Protein AF-A0A1V4QUV8-F1 (afdb_monomer)

Foldseek 3Di:
DDDDDDDDDDDDDDDDDDDDDDDDDDDDDDDDDDDDDDDDDDDDDDDDDDDDDDDDDDDDPPPPPPPDPPPPPDDVPCLVVDPVSVLCCLQPVNVVLCLPQFADPPQFQGALDADPVSHRDDPLKAALLSLLVLLQSLLVNCVSPVDCSSLVNNVRSLVLCLPQQFDPPQTAGARIGHNNRHRDGQKDFPVSRVSSLPSLVSNCVRPVPVSSVVNNVRSVVCQCVLFADPVPGDGQGIAGSVSDRDGRPDDD

Radius of gyration: 29.41 Å; Cα contacts (8 Å, |Δi|>4): 290; chains: 1; bounding box: 80×68×85 Å

Sequence (252 aa):
MESDGLVIGVFNPKSEIRNPKFERGGAEMKIRTGCLRKISSAGLGFLLLLSGGILWSSGLVFSAQKRDPVKAKTEEGMEFMDGTFWRDQVLDDLMPYWFEHVRDEDHGAFYTNLSREWKPMPPWDKIPAMISRQVFSFSAAYLLSGKDKYLEVAREGADYLLEHAWDEEYGGWFNSLTQTGAPKCTSKSVELQLYTNVGLALYYFTTGDERVRSRIEESVRIRRTAAHDDQFGGYYQGWQPAIRIFYDGRRT

pLDDT: mean 73.81, std 29.52, range [25.5, 98.88]

Nearest PDB structures (foldseek):
  5zig-assembly3_C  TM=9.281E-01  e=2.903E-11  Spirochaeta thermophila DSM 6192
  3wkh-assembly1_A  TM=9.104E-01  e=4.844E-11  Rhodothermus marinus
  3vw5-assembly3_C  TM=9.122E-01  e=2.990E-10  Ruminococcus albus
  5zhb-assembly1_A  TM=8.993E-01  e=5.438E-09  Caldibacillus thermoamylovorans
  5x32-assembly1_A  TM=7.649E-01  e=3.457E-07  Marinomonas mediterranea MMB-1

Secondary structure (DSSP, 8-state):
-----------------PPPP------------------------------------------------------TT-GGGSHHHHHHIIIIIIHHHHHHHSB-TTTSSB-S-B-TTS-B-S---B-HHHHHHHHHHHHHHHHHH--HHHHHHHHHHHHHIIIIIB-TTT-SB-SEE-TTS-EEE--EEHHHHHHHHHHHHHHHHHH--HHHHHHHHHHHHHHHHHSB-TTTSSB-SEE-TTS-EEE-----

Structure (mmCIF, N/CA/C/O backbone):
data_AF-A0A1V4QUV8-F1
#
_entry.id   AF-A0A1V4QUV8-F1
#
loop_
_atom_site.group_PDB
_atom_site.id
_atom_site.type_symbol
_atom_site.label_atom_id
_atom_site.label_alt_id
_atom_site.label_comp_id
_atom_site.label_asym_id
_atom_site.label_entity_id
_atom_site.label_seq_id
_atom_site.pdbx_PDB_ins_code
_atom_site.Cartn_x
_atom_site.Cartn_y
_atom_site.Cartn_z
_atom_site.occupancy
_atom_site.B_iso_or_equiv
_atom_site.auth_seq_id
_atom_site.auth_comp_id
_atom_site.auth_asym_id
_atom_site.auth_atom_id
_atom_site.pdbx_PDB_model_num
ATOM 1 N N . MET A 1 1 ? 20.301 -53.636 20.705 1.00 40.56 1 MET A N 1
ATOM 2 C CA . MET A 1 1 ? 20.204 -52.193 20.419 1.00 40.56 1 MET A CA 1
ATOM 3 C C . MET A 1 1 ? 19.166 -52.049 19.329 1.00 40.56 1 MET A C 1
ATOM 5 O O . MET A 1 1 ? 19.492 -52.189 18.160 1.00 40.56 1 MET A O 1
ATOM 9 N N . GLU A 1 2 ? 17.908 -51.926 19.741 1.00 32.00 2 GLU A N 1
ATOM 10 C CA . GLU A 1 2 ? 16.814 -51.506 18.868 1.00 32.00 2 GLU A CA 1
ATOM 11 C C . GLU A 1 2 ? 16.924 -49.995 18.655 1.00 32.00 2 GLU A C 1
ATOM 13 O O . GLU A 1 2 ? 17.187 -49.247 19.598 1.00 32.00 2 GLU A O 1
ATOM 18 N N . SER A 1 3 ? 16.735 -49.559 17.416 1.00 34.56 3 SER A N 1
ATOM 19 C CA . SER A 1 3 ? 16.406 -48.177 17.090 1.00 34.56 3 SER A CA 1
ATOM 20 C C . SER A 1 3 ? 15.285 -48.210 16.060 1.00 34.56 3 SER A C 1
ATOM 22 O O . SER A 1 3 ? 15.522 -48.455 14.875 1.00 34.56 3 SER A O 1
ATOM 24 N N . ASP A 1 4 ? 14.069 -48.009 16.554 1.00 32.47 4 ASP A N 1
ATOM 25 C CA . ASP A 1 4 ? 12.845 -47.875 15.778 1.00 32.47 4 ASP A CA 1
ATOM 26 C C . ASP A 1 4 ? 12.871 -46.574 14.965 1.00 32.47 4 ASP A C 1
ATOM 28 O O . ASP A 1 4 ? 12.861 -45.470 15.511 1.00 32.47 4 ASP A O 1
ATOM 32 N N . GLY A 1 5 ? 12.903 -46.707 13.639 1.00 31.45 5 GLY A N 1
ATOM 33 C CA . GLY A 1 5 ? 12.685 -45.615 12.694 1.00 31.45 5 GLY A CA 1
ATOM 34 C C . GLY A 1 5 ? 11.255 -45.657 12.162 1.00 31.45 5 GLY A C 1
ATOM 35 O O . GLY A 1 5 ? 10.929 -46.482 11.311 1.00 31.45 5 GLY A O 1
ATOM 36 N N . LEU A 1 6 ? 10.403 -44.762 12.660 1.00 26.31 6 LEU A N 1
ATOM 37 C CA . LEU A 1 6 ? 9.033 -44.553 12.195 1.00 26.31 6 LEU A CA 1
ATOM 38 C C . LEU A 1 6 ? 9.030 -43.914 10.793 1.00 26.31 6 LEU A C 1
ATOM 40 O O . LEU A 1 6 ? 9.470 -42.780 10.613 1.00 26.31 6 LEU A O 1
ATOM 44 N N . VAL A 1 7 ? 8.492 -44.634 9.807 1.00 31.53 7 VAL A N 1
ATOM 45 C CA . VAL A 1 7 ? 8.184 -44.132 8.460 1.00 31.53 7 VAL A CA 1
ATOM 46 C C . VAL A 1 7 ? 6.791 -43.500 8.487 1.00 31.53 7 VAL A C 1
ATOM 48 O O . VAL A 1 7 ? 5.812 -44.192 8.754 1.00 31.53 7 VAL A O 1
ATOM 51 N N . ILE A 1 8 ? 6.679 -42.204 8.179 1.00 30.55 8 ILE A N 1
ATOM 52 C CA . ILE A 1 8 ? 5.386 -41.539 7.952 1.00 30.55 8 ILE A CA 1
ATOM 53 C C . ILE A 1 8 ? 5.298 -41.145 6.476 1.00 30.55 8 ILE A C 1
ATOM 55 O O . ILE A 1 8 ? 6.101 -40.363 5.972 1.00 30.55 8 ILE A O 1
ATOM 59 N N . GLY A 1 9 ? 4.331 -41.752 5.785 1.00 27.53 9 GLY A N 1
ATOM 60 C CA . GLY A 1 9 ? 4.071 -41.587 4.360 1.00 27.53 9 GLY A CA 1
ATOM 61 C C . GLY A 1 9 ? 3.399 -40.261 3.997 1.00 27.53 9 GLY A C 1
ATOM 62 O O . GLY A 1 9 ? 2.611 -39.694 4.750 1.00 27.53 9 GLY A O 1
ATOM 63 N N . VAL A 1 10 ? 3.723 -39.803 2.790 1.00 25.50 10 VAL A N 1
ATOM 64 C CA . VAL A 1 10 ? 3.191 -38.621 2.106 1.00 25.50 10 VAL A CA 1
ATOM 65 C C . VAL A 1 10 ? 1.732 -38.856 1.703 1.00 25.50 10 VAL A C 1
ATOM 67 O O . VAL A 1 10 ? 1.439 -39.823 1.003 1.00 25.50 10 VAL A O 1
ATOM 70 N N . PHE A 1 11 ? 0.826 -37.949 2.081 1.00 25.61 11 PHE A N 1
ATOM 71 C CA . PHE A 1 11 ? -0.553 -37.935 1.586 1.00 25.61 11 PHE A CA 1
ATOM 72 C C . PHE A 1 11 ? -0.738 -36.794 0.577 1.00 25.61 11 PHE A C 1
ATOM 74 O O . PHE A 1 11 ? -0.578 -35.621 0.909 1.00 25.61 11 PHE A O 1
ATOM 81 N N . ASN A 1 12 ? -1.064 -37.153 -0.665 1.00 29.92 12 ASN A N 1
ATOM 82 C CA . ASN A 1 12 ? -1.366 -36.250 -1.775 1.00 29.92 12 ASN A CA 1
ATOM 83 C C . ASN A 1 12 ? -2.799 -36.523 -2.252 1.00 29.92 12 ASN A C 1
ATOM 85 O O . ASN A 1 12 ? -3.026 -37.586 -2.833 1.00 29.92 12 ASN A O 1
ATOM 89 N N . PRO A 1 13 ? -3.757 -35.598 -2.070 1.00 30.89 13 PRO A N 1
ATOM 90 C CA . PRO A 1 13 ? -5.059 -35.716 -2.696 1.00 30.89 13 PRO A CA 1
ATOM 91 C C . PRO A 1 13 ? -5.199 -34.704 -3.843 1.00 30.89 13 PRO A C 1
ATOM 93 O O . PRO A 1 13 ? -5.699 -33.595 -3.670 1.00 30.89 13 PRO A O 1
ATOM 96 N N . LYS A 1 14 ? -4.810 -35.119 -5.054 1.00 31.19 14 LYS A N 1
ATOM 97 C CA . LYS A 1 14 ? -5.518 -34.708 -6.274 1.00 31.19 14 LYS A CA 1
ATOM 98 C C . LYS A 1 14 ? -6.576 -35.766 -6.575 1.00 31.19 14 LYS A C 1
ATOM 100 O O . LYS A 1 14 ? -6.230 -36.835 -7.063 1.00 31.19 14 LYS A O 1
ATOM 105 N N . SER A 1 15 ? -7.846 -35.446 -6.353 1.00 31.33 15 SER A N 1
ATOM 106 C CA . SER A 1 15 ? -8.953 -36.061 -7.092 1.00 31.33 15 SER A CA 1
ATOM 107 C C . SER A 1 15 ? -10.209 -35.192 -7.004 1.00 31.33 15 SER A C 1
ATOM 109 O O . SER A 1 15 ? -10.809 -35.058 -5.944 1.00 31.33 15 SER A O 1
ATOM 111 N N . GLU A 1 16 ? -10.538 -34.598 -8.150 1.00 30.69 16 GLU A N 1
ATOM 112 C CA . GLU A 1 16 ? -11.883 -34.379 -8.698 1.00 30.69 16 GLU A CA 1
ATOM 113 C C . GLU A 1 16 ? -13.013 -33.919 -7.760 1.00 30.69 16 GLU A C 1
ATOM 115 O O . GLU A 1 16 ? -13.671 -34.718 -7.101 1.00 30.69 16 GLU A O 1
ATOM 120 N N . ILE A 1 17 ? -13.379 -32.637 -7.871 1.00 32.56 17 ILE A N 1
ATOM 121 C CA . ILE A 1 17 ? -14.764 -32.197 -7.667 1.00 32.56 17 ILE A CA 1
ATOM 122 C C . ILE A 1 17 ? -15.199 -31.426 -8.918 1.00 32.56 17 ILE A C 1
ATOM 124 O O . ILE A 1 17 ? -14.625 -30.401 -9.279 1.00 32.56 17 ILE A O 1
ATOM 128 N N . ARG A 1 18 ? -16.203 -31.977 -9.608 1.00 27.83 18 ARG A N 1
ATOM 129 C CA . ARG A 1 18 ? -16.917 -31.365 -10.736 1.00 27.83 18 ARG A CA 1
ATOM 130 C C . ARG A 1 18 ? -17.643 -30.095 -10.276 1.00 27.83 18 ARG A C 1
ATOM 132 O O . ARG A 1 18 ? -18.401 -30.147 -9.313 1.00 27.83 18 ARG A O 1
ATOM 139 N N . ASN A 1 19 ? -17.484 -28.999 -11.017 1.00 26.59 19 ASN A N 1
ATOM 140 C CA . ASN A 1 19 ? -18.268 -27.770 -10.849 1.00 26.59 19 ASN A CA 1
ATOM 141 C C . ASN A 1 19 ? -19.754 -27.995 -11.192 1.00 26.59 19 ASN A C 1
ATOM 143 O O . ASN A 1 19 ? -20.048 -28.392 -12.325 1.00 26.59 19 ASN A O 1
ATOM 147 N N . PRO A 1 20 ? -20.707 -27.655 -10.306 1.00 30.14 20 PRO A N 1
ATOM 148 C CA . PRO A 1 20 ? -22.069 -27.352 -10.713 1.00 30.14 20 PRO A CA 1
ATOM 149 C C . PRO A 1 20 ? -22.166 -25.893 -11.189 1.00 30.14 20 PRO A C 1
ATOM 151 O O . PRO A 1 20 ? -21.620 -24.976 -10.577 1.00 30.14 20 PRO A O 1
ATOM 154 N N . LYS A 1 21 ? -22.875 -25.692 -12.303 1.00 27.95 21 LYS A N 1
ATOM 155 C CA . LYS A 1 21 ? -23.240 -24.385 -12.867 1.00 27.95 21 LYS A CA 1
ATOM 156 C C . LYS A 1 21 ? -24.066 -23.572 -11.861 1.00 27.95 21 LYS A C 1
ATOM 158 O O . LYS A 1 21 ? -25.002 -24.107 -11.275 1.00 27.95 21 LYS A O 1
ATOM 163 N N . PHE A 1 22 ? -23.756 -22.284 -11.719 1.00 27.56 22 PHE A N 1
ATOM 164 C CA . PHE A 1 22 ? -24.541 -21.333 -10.929 1.00 27.56 22 PHE A CA 1
ATOM 165 C C . PHE A 1 22 ? -25.485 -20.550 -11.856 1.00 27.56 22 PHE A C 1
ATOM 167 O O . PHE A 1 22 ? -25.028 -19.785 -12.707 1.00 27.56 22 PHE A O 1
ATOM 174 N N . GLU A 1 23 ? -26.795 -20.741 -11.696 1.00 26.78 23 GLU A N 1
ATOM 175 C CA . GLU A 1 23 ? -27.832 -19.857 -12.241 1.00 26.78 23 GLU A CA 1
ATOM 176 C C . GLU A 1 23 ? -28.335 -18.903 -11.145 1.00 26.78 23 GLU A C 1
ATOM 178 O O . GLU A 1 23 ? -28.378 -19.245 -9.964 1.00 26.78 23 GLU A O 1
ATOM 183 N N . ARG A 1 24 ? -28.677 -17.672 -11.546 1.00 31.72 24 ARG A N 1
ATOM 184 C CA . ARG A 1 24 ? -29.162 -16.586 -10.681 1.00 31.72 24 ARG A CA 1
ATOM 185 C C . ARG A 1 24 ? -30.615 -16.817 -10.251 1.00 31.72 24 ARG A C 1
ATOM 187 O O . ARG A 1 24 ? -31.469 -17.036 -11.101 1.00 31.72 24 ARG A O 1
ATOM 194 N N . GLY A 1 25 ? -30.913 -16.610 -8.968 1.00 26.12 25 GLY A N 1
ATOM 195 C CA . GLY A 1 25 ? -32.280 -16.449 -8.460 1.00 26.12 25 GLY A CA 1
ATOM 196 C C . GLY A 1 25 ? -32.303 -16.295 -6.940 1.00 26.12 25 GLY A C 1
ATOM 197 O O . GLY A 1 25 ?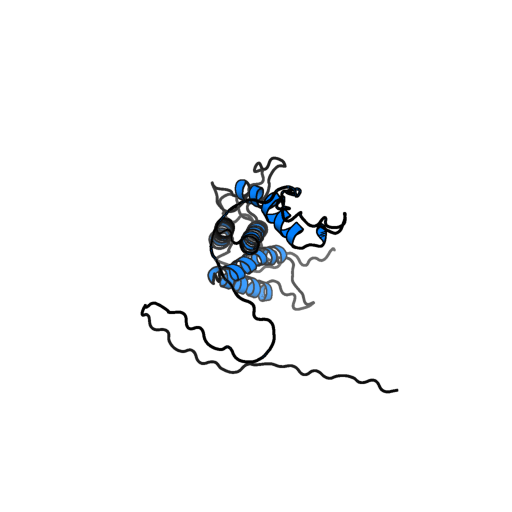 -31.767 -17.141 -6.234 1.00 26.12 25 GLY A O 1
ATOM 198 N N . GLY A 1 26 ? -32.862 -15.192 -6.438 1.00 25.86 26 GLY A N 1
ATOM 199 C CA . GLY A 1 26 ? -32.928 -14.895 -5.006 1.00 25.86 26 GLY A CA 1
ATOM 200 C C . GLY A 1 26 ? -33.990 -15.701 -4.254 1.00 25.86 26 GLY A C 1
ATOM 201 O O . GLY A 1 26 ? -35.005 -16.065 -4.835 1.00 25.86 26 GLY A O 1
ATOM 202 N N . ALA A 1 27 ? -33.751 -15.936 -2.961 1.00 28.14 27 ALA A N 1
ATOM 203 C CA . ALA A 1 27 ? -34.736 -15.965 -1.872 1.00 28.14 27 ALA A CA 1
ATOM 204 C C . ALA A 1 27 ? -34.047 -16.351 -0.547 1.00 28.14 27 ALA A C 1
ATOM 206 O O . ALA A 1 27 ? -33.058 -17.079 -0.526 1.00 28.14 27 ALA A O 1
ATOM 207 N N . GLU A 1 28 ? -34.600 -15.823 0.541 1.00 26.45 28 GLU A N 1
ATOM 208 C CA . GLU A 1 28 ? -34.248 -15.973 1.957 1.00 26.45 28 GLU A CA 1
ATOM 209 C C . GLU A 1 28 ? -33.823 -17.386 2.403 1.00 26.45 28 GLU A C 1
ATOM 211 O O . GLU A 1 28 ? -34.456 -18.384 2.054 1.00 26.45 28 GLU A O 1
ATOM 216 N N . MET A 1 29 ? -32.825 -17.471 3.295 1.00 26.08 29 MET A N 1
ATOM 217 C CA . MET A 1 29 ? -32.423 -18.732 3.926 1.00 26.08 29 MET A CA 1
ATOM 218 C C . MET A 1 29 ? -32.678 -18.724 5.439 1.00 26.08 29 MET A C 1
ATOM 220 O O . MET A 1 29 ? -31.975 -18.092 6.225 1.00 26.08 29 MET A O 1
ATOM 224 N N . LYS A 1 30 ? -33.715 -19.480 5.819 1.00 27.72 30 LYS A N 1
ATOM 225 C CA . LYS A 1 30 ? -34.077 -19.897 7.180 1.00 27.72 30 LYS A CA 1
ATOM 226 C C . LYS A 1 30 ? -32.994 -20.781 7.807 1.00 27.72 30 LYS A C 1
ATOM 228 O O . LYS A 1 30 ? -32.520 -21.734 7.194 1.00 27.72 30 LYS A O 1
ATOM 233 N N . ILE A 1 31 ? -32.715 -20.524 9.083 1.00 29.39 31 ILE A N 1
ATOM 234 C CA . ILE A 1 31 ? -31.884 -21.350 9.968 1.00 29.39 31 ILE A CA 1
ATOM 235 C C . ILE A 1 31 ? -32.553 -22.717 10.193 1.00 29.39 31 ILE A C 1
ATOM 237 O O . ILE A 1 31 ? -33.738 -22.787 10.527 1.00 29.39 31 ILE A O 1
ATOM 241 N N . ARG A 1 32 ? -31.782 -23.807 10.085 1.00 26.94 32 ARG A N 1
ATOM 242 C CA . ARG A 1 32 ? -32.145 -25.129 10.620 1.00 26.94 32 ARG A CA 1
ATOM 243 C C . ARG A 1 32 ? -31.078 -25.616 11.595 1.00 26.94 32 ARG A C 1
ATOM 245 O O . ARG A 1 32 ? -29.983 -26.005 11.210 1.00 26.94 32 ARG A O 1
ATOM 252 N N . THR A 1 33 ? -31.447 -25.602 12.868 1.00 31.59 33 THR A N 1
ATOM 253 C CA . THR A 1 33 ? -30.806 -26.318 13.967 1.00 31.59 33 THR A CA 1
ATOM 254 C C . THR A 1 33 ? -31.166 -27.802 13.902 1.00 31.59 33 THR A C 1
ATOM 256 O O . THR A 1 33 ? -32.325 -28.162 13.696 1.00 31.59 33 THR A O 1
ATOM 259 N N . GLY A 1 34 ? -30.185 -28.678 14.124 1.00 26.62 34 GLY A N 1
ATOM 260 C CA . GLY A 1 34 ? -30.454 -30.094 14.356 1.00 26.62 34 GLY A CA 1
ATOM 261 C C . GLY A 1 34 ? -29.229 -30.986 14.222 1.00 26.62 34 GLY A C 1
ATOM 262 O O . GLY A 1 34 ? -28.964 -31.471 13.133 1.00 26.62 34 GLY A O 1
ATOM 263 N N . CYS A 1 35 ? -28.531 -31.243 15.332 1.00 26.41 35 CYS A N 1
ATOM 264 C CA . CYS A 1 35 ? -28.287 -32.608 15.815 1.00 26.41 35 CYS A CA 1
ATOM 265 C C . CYS A 1 35 ? -27.631 -32.556 17.207 1.00 26.41 35 CYS A C 1
ATOM 267 O O . CYS A 1 35 ? -26.455 -32.237 17.347 1.00 26.41 35 CYS A O 1
ATOM 269 N N . LEU A 1 36 ? -28.411 -32.861 18.245 1.00 30.45 36 LEU A N 1
ATOM 270 C CA . LEU A 1 36 ? -27.964 -33.092 19.621 1.00 30.45 36 LEU A CA 1
ATOM 271 C C . LEU A 1 36 ? -28.469 -34.475 20.036 1.00 30.45 36 LEU A C 1
ATOM 273 O O . LEU A 1 36 ? -29.673 -34.718 19.935 1.00 30.45 36 LEU A O 1
ATOM 277 N N . ARG A 1 37 ? -27.561 -35.344 20.506 1.00 31.39 37 ARG A N 1
ATOM 278 C CA . ARG A 1 37 ? -27.755 -36.508 21.414 1.00 31.39 37 ARG A CA 1
ATOM 279 C C . ARG A 1 37 ? -26.425 -37.281 21.447 1.00 31.39 37 ARG A C 1
ATOM 281 O O . ARG A 1 37 ? -25.975 -37.704 20.393 1.00 31.39 37 ARG A O 1
ATOM 288 N N . LYS A 1 38 ? -25.696 -37.436 22.560 1.00 29.72 38 LYS A N 1
ATOM 289 C CA . LYS A 1 38 ? -25.943 -38.101 23.872 1.00 29.72 38 LYS A CA 1
ATOM 290 C C . LYS A 1 38 ? -24.690 -37.800 24.764 1.00 29.72 38 LYS A C 1
ATOM 292 O O . LYS A 1 38 ? -23.651 -37.562 24.170 1.00 29.72 38 LYS A O 1
ATOM 297 N N . ILE A 1 39 ? -24.607 -37.825 26.107 1.00 29.33 39 ILE A N 1
ATOM 298 C CA . ILE A 1 39 ? -25.428 -38.307 27.242 1.00 29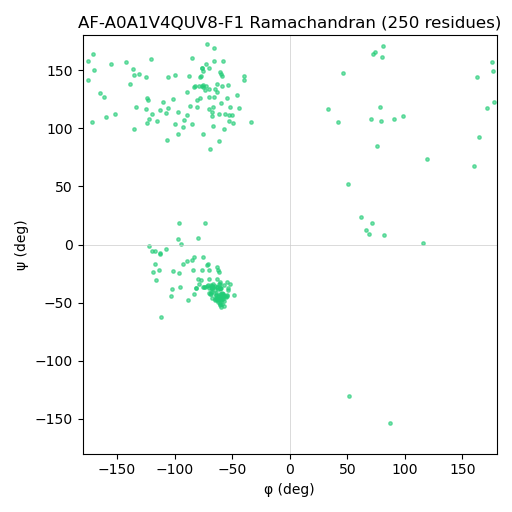.33 39 ILE A CA 1
ATOM 299 C C . ILE A 1 39 ? -24.832 -37.787 28.588 1.00 29.33 39 ILE A C 1
ATOM 301 O O . ILE A 1 39 ? -23.618 -37.650 28.668 1.00 29.33 39 ILE A O 1
ATOM 305 N N . SER A 1 40 ? -25.724 -37.595 29.588 1.00 29.62 40 SER A N 1
ATOM 306 C CA . SER A 1 40 ? -25.637 -37.611 31.087 1.00 29.62 40 SER A CA 1
ATOM 307 C C . SER A 1 40 ? -24.506 -36.879 31.826 1.00 29.62 40 SER A C 1
ATOM 309 O O . SER A 1 40 ? -23.370 -36.908 31.393 1.00 29.62 40 SER A O 1
ATOM 311 N N . SER A 1 41 ? -24.642 -36.309 33.025 1.00 27.55 41 SER A N 1
ATOM 312 C CA . SER A 1 41 ? -25.617 -36.212 34.142 1.00 27.55 41 SER A CA 1
ATOM 313 C C . SER A 1 41 ? -24.939 -35.194 35.090 1.00 27.55 41 SER A C 1
ATOM 315 O O . SER A 1 41 ? -23.718 -35.214 35.172 1.00 27.55 41 SER A O 1
ATOM 317 N N . ALA A 1 42 ? -25.546 -34.242 35.790 1.00 29.47 42 ALA A N 1
ATOM 318 C CA . ALA A 1 42 ? -26.551 -34.326 36.842 1.00 29.47 42 ALA A CA 1
ATOM 319 C C . ALA A 1 42 ? -26.795 -32.883 37.352 1.00 29.47 42 ALA A C 1
ATOM 321 O O . ALA A 1 42 ? -25.898 -32.048 37.249 1.00 29.47 42 ALA A O 1
ATOM 322 N N . GLY A 1 43 ? -27.962 -32.615 37.952 1.00 28.03 43 GLY A N 1
ATOM 323 C CA . GLY A 1 43 ? -28.196 -31.413 38.771 1.00 28.03 43 GLY A CA 1
ATOM 324 C C . GLY A 1 43 ? -29.298 -30.467 38.282 1.00 28.03 43 GLY A C 1
ATOM 325 O O . GLY A 1 43 ? -29.013 -29.384 37.788 1.00 28.03 43 GLY A O 1
ATOM 326 N N . LEU A 1 44 ? -30.559 -30.878 38.444 1.00 30.64 44 LEU A N 1
ATOM 327 C CA . LEU A 1 44 ? -31.755 -30.024 38.375 1.00 30.64 44 LEU A CA 1
ATOM 328 C C . LEU A 1 44 ? -31.910 -29.179 39.658 1.00 30.64 44 LEU A C 1
ATOM 330 O O . LEU A 1 44 ? -31.593 -29.664 40.740 1.00 30.64 44 LEU A O 1
ATOM 334 N N . GLY A 1 45 ? -32.542 -28.002 39.547 1.00 25.67 45 GLY A N 1
ATOM 335 C CA . GLY A 1 45 ? -33.126 -27.263 40.682 1.00 25.67 45 GLY A CA 1
ATOM 336 C C . GLY A 1 45 ? -33.342 -25.769 40.386 1.00 25.67 45 GLY A C 1
ATOM 337 O O . GLY A 1 45 ? -32.502 -24.961 40.743 1.00 25.67 45 GLY A O 1
ATOM 338 N N . PHE A 1 46 ? -34.252 -25.398 39.481 1.00 29.75 46 PHE A N 1
ATOM 339 C CA . PHE A 1 46 ? -35.647 -24.967 39.721 1.00 29.75 46 PHE A CA 1
ATOM 340 C C . PHE A 1 46 ? -35.820 -23.512 40.219 1.00 29.75 46 PHE A C 1
ATOM 342 O O . PHE A 1 46 ? -35.360 -23.120 41.285 1.00 29.75 46 PHE A O 1
ATOM 349 N N . LEU A 1 47 ? -36.530 -22.741 39.389 1.00 28.02 47 LEU A N 1
ATOM 350 C CA . LEU A 1 47 ? -37.052 -21.384 39.572 1.00 28.02 47 LEU A CA 1
ATOM 351 C C . LEU A 1 47 ? -38.304 -21.416 40.470 1.00 28.02 47 LEU A C 1
ATOM 353 O O . LEU A 1 47 ? -39.120 -22.308 40.268 1.00 28.02 47 LEU A O 1
ATOM 357 N N . LEU A 1 48 ? -38.540 -20.414 41.328 1.00 26.83 48 LEU A N 1
ATOM 358 C CA . LEU A 1 48 ? -39.896 -19.923 41.650 1.00 26.83 48 LEU A CA 1
ATOM 359 C C . LEU A 1 48 ? -39.854 -18.551 42.356 1.00 26.83 48 LEU A C 1
ATOM 361 O O . LEU A 1 48 ? -39.130 -18.344 43.325 1.00 26.83 48 LEU A O 1
ATOM 365 N N . LEU A 1 49 ? -40.664 -17.628 41.833 1.00 30.55 49 LEU A N 1
ATOM 366 C CA . LEU A 1 49 ? -41.063 -16.340 42.409 1.00 30.55 49 LEU A CA 1
ATOM 367 C C . LEU A 1 49 ? -42.301 -16.538 43.307 1.00 30.55 49 LEU A C 1
ATOM 369 O O . LEU A 1 49 ? -43.175 -17.306 42.912 1.00 30.55 49 LEU A O 1
ATOM 373 N N . LEU A 1 50 ? -42.419 -15.791 44.420 1.00 27.70 50 LEU A N 1
ATOM 374 C CA . LEU A 1 50 ? -43.538 -14.871 44.753 1.00 27.70 50 LEU A CA 1
ATOM 375 C C . LEU A 1 50 ? -43.622 -14.483 46.257 1.00 27.70 50 LEU A C 1
ATOM 377 O O . LEU A 1 50 ? -43.418 -15.302 47.145 1.00 27.70 50 LEU A O 1
ATOM 381 N N . SER A 1 51 ? -44.030 -13.218 46.465 1.00 31.83 51 SER A N 1
ATOM 382 C CA . SER A 1 51 ? -44.756 -12.592 47.600 1.00 31.83 51 SER A CA 1
ATOM 383 C C . SER A 1 51 ? -44.107 -12.375 48.988 1.00 31.83 51 SER A C 1
ATOM 385 O O . SER A 1 51 ? -44.030 -13.283 49.800 1.00 31.83 51 SER A O 1
ATOM 387 N N . GLY A 1 52 ? -43.818 -11.097 49.297 1.00 28.08 52 GLY A N 1
ATOM 388 C CA . GLY A 1 52 ? -44.541 -10.301 50.314 1.00 28.08 52 GLY A CA 1
ATOM 389 C C . GLY A 1 52 ? -44.255 -10.463 51.823 1.00 28.08 52 GLY A C 1
ATOM 390 O O . GLY A 1 52 ? -44.836 -11.327 52.458 1.00 28.08 52 GLY A O 1
ATOM 391 N N . GLY A 1 53 ? -43.560 -9.474 52.417 1.00 27.98 53 GLY A N 1
ATOM 392 C CA . GLY A 1 53 ? -44.049 -8.739 53.606 1.00 27.98 53 GLY A CA 1
ATOM 393 C C . GLY A 1 53 ? -43.583 -9.088 55.042 1.00 27.98 53 GLY A C 1
ATOM 394 O O . GLY A 1 53 ? -44.098 -10.010 55.653 1.00 27.98 53 GLY A O 1
ATOM 395 N N . ILE A 1 54 ? -42.803 -8.151 55.617 1.00 32.06 54 ILE A N 1
ATOM 396 C CA . ILE A 1 54 ? -42.790 -7.641 57.020 1.00 32.06 54 ILE A CA 1
ATOM 397 C C . ILE A 1 54 ? -41.888 -8.313 58.096 1.00 32.06 54 ILE A C 1
ATOM 399 O O . ILE A 1 54 ? -42.182 -9.363 58.648 1.00 32.06 54 ILE A O 1
ATOM 403 N N . LEU A 1 55 ? -40.834 -7.543 58.429 1.00 26.47 55 LEU A N 1
ATOM 404 C CA . LEU A 1 55 ? -40.079 -7.318 59.682 1.00 26.47 55 LEU A CA 1
ATOM 405 C C . LEU A 1 55 ? -39.871 -8.445 60.718 1.00 26.47 55 LEU A C 1
ATOM 407 O O . LEU A 1 55 ? -40.758 -8.746 61.510 1.00 26.47 55 LEU A O 1
ATOM 411 N N . TRP A 1 56 ? -38.594 -8.805 60.907 1.00 26.80 56 TRP A N 1
ATOM 412 C CA . TRP A 1 56 ? -37.967 -8.892 62.234 1.00 26.80 56 TRP A CA 1
ATOM 413 C C . TRP A 1 56 ? -36.580 -8.231 62.202 1.00 26.80 56 TRP A C 1
ATOM 415 O O . TRP A 1 56 ? -35.897 -8.196 61.181 1.00 26.80 56 TRP A O 1
ATOM 425 N N . SER A 1 57 ? -36.238 -7.621 63.326 1.00 32.78 57 SER A N 1
ATOM 426 C CA . SER A 1 57 ? -35.125 -6.713 63.583 1.00 32.78 57 SER A CA 1
ATOM 427 C C . SER A 1 57 ? -33.742 -7.374 63.635 1.00 32.78 57 SER A C 1
ATOM 429 O O . SER A 1 57 ? -33.608 -8.514 64.069 1.00 32.78 57 SER A O 1
ATOM 431 N N . SER A 1 58 ? -32.726 -6.553 63.344 1.00 38.09 58 SER A N 1
ATOM 432 C CA . SER A 1 58 ? -31.326 -6.682 63.790 1.00 38.09 58 SER A CA 1
ATOM 433 C C . SER A 1 58 ? -30.464 -7.737 63.089 1.00 38.09 58 SER A C 1
ATOM 435 O O . SER A 1 58 ? -30.206 -8.816 63.612 1.00 38.09 58 SER A O 1
ATOM 437 N N . GLY A 1 59 ? -29.895 -7.360 61.946 1.00 35.00 59 GLY A N 1
ATOM 438 C CA . GLY A 1 59 ? -28.744 -8.038 61.354 1.00 35.00 59 GLY A CA 1
ATOM 439 C C . GLY A 1 59 ? -28.082 -7.116 60.340 1.00 35.00 59 GLY A C 1
ATOM 440 O O . GLY A 1 59 ? -28.768 -6.559 59.489 1.00 35.00 59 GLY A O 1
ATOM 441 N N . LEU A 1 60 ? -26.775 -6.892 60.478 1.00 33.56 60 LEU A N 1
ATOM 442 C CA . LEU A 1 60 ? -25.973 -6.042 59.599 1.00 33.56 60 LEU A CA 1
ATOM 443 C C . LEU A 1 60 ? -26.295 -6.298 58.117 1.00 33.56 60 LEU A C 1
ATOM 445 O O . LEU A 1 60 ? -26.019 -7.376 57.591 1.00 33.56 60 LEU A O 1
ATOM 449 N N . VAL A 1 61 ? -26.805 -5.279 57.424 1.00 30.80 61 VAL A N 1
ATOM 450 C CA . VAL A 1 61 ? -26.798 -5.247 55.961 1.00 30.80 61 VAL A CA 1
ATOM 451 C C . VAL A 1 61 ? -25.368 -4.926 55.544 1.00 30.80 61 VAL A C 1
ATOM 453 O O . VAL A 1 61 ? -24.960 -3.766 55.500 1.00 30.80 61 VAL A O 1
ATOM 456 N N . PHE A 1 62 ? -24.584 -5.959 55.249 1.00 32.19 62 PHE A N 1
ATOM 457 C CA . PHE A 1 62 ? -23.430 -5.773 54.384 1.00 32.19 62 PHE A CA 1
ATOM 458 C C . PHE A 1 62 ? -23.968 -5.441 52.995 1.00 32.19 62 PHE A C 1
ATOM 460 O O . PHE A 1 62 ? -24.584 -6.275 52.333 1.00 32.19 62 PHE A O 1
ATOM 467 N N . SER A 1 63 ? -23.759 -4.196 52.570 1.00 31.77 63 SER A N 1
ATOM 468 C CA . SER A 1 63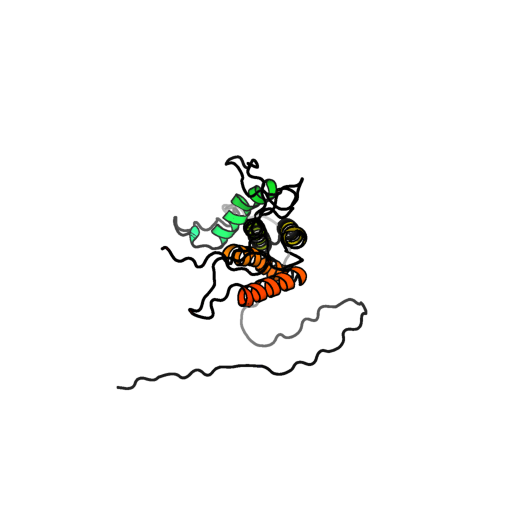 ? -23.861 -3.823 51.166 1.00 31.77 63 SER A CA 1
ATOM 469 C C . SER A 1 63 ? -22.969 -4.775 50.372 1.00 31.77 63 SER A C 1
ATOM 471 O O . SER A 1 63 ? -21.745 -4.754 50.515 1.00 31.77 63 SER A O 1
ATOM 473 N N . ALA A 1 64 ? -23.578 -5.643 49.564 1.00 37.03 64 ALA A N 1
ATOM 474 C CA . ALA A 1 64 ? -22.872 -6.357 48.517 1.00 37.03 64 ALA A CA 1
ATOM 475 C C . ALA A 1 64 ? -22.490 -5.320 47.458 1.00 37.03 64 ALA A C 1
ATOM 477 O O . ALA A 1 64 ? -23.186 -5.110 46.465 1.00 37.03 64 ALA A O 1
ATOM 478 N N . GLN A 1 65 ? -21.387 -4.622 47.714 1.00 35.94 65 GLN A N 1
ATOM 479 C CA . GLN A 1 65 ? -20.693 -3.846 46.710 1.00 35.94 65 GLN A CA 1
ATOM 480 C C . GLN A 1 65 ? -20.381 -4.833 45.586 1.00 35.94 65 GLN A C 1
ATOM 482 O O . GLN A 1 65 ? -19.635 -5.793 45.798 1.00 35.94 65 GLN A O 1
ATOM 487 N N . LYS A 1 66 ? -21.015 -4.651 44.418 1.00 40.03 66 LYS A N 1
ATOM 488 C CA . LYS A 1 66 ? -20.560 -5.286 43.182 1.00 40.03 66 LYS A CA 1
ATOM 489 C C . LYS A 1 66 ? -19.073 -4.980 43.111 1.00 40.03 66 LYS A C 1
ATOM 491 O O . LYS A 1 66 ? -18.693 -3.841 42.862 1.00 40.03 66 LYS A O 1
ATOM 496 N N . ARG A 1 67 ? -18.235 -5.972 43.411 1.00 36.62 67 ARG A N 1
ATOM 497 C CA . ARG A 1 67 ? -16.860 -5.923 42.955 1.00 36.62 67 ARG A CA 1
ATOM 498 C C . ARG A 1 67 ? -16.998 -5.904 41.447 1.00 36.62 67 ARG A C 1
ATOM 500 O O . ARG A 1 67 ? -17.482 -6.874 40.862 1.00 36.62 67 ARG A O 1
ATOM 507 N N . ASP A 1 68 ? -16.625 -4.776 40.858 1.00 39.12 68 ASP A N 1
ATOM 508 C CA . ASP A 1 68 ? -16.168 -4.737 39.479 1.00 39.12 68 ASP A CA 1
ATOM 509 C C . ASP A 1 68 ? -15.304 -5.982 39.243 1.00 39.12 68 ASP A C 1
ATOM 511 O O . ASP A 1 68 ? -14.628 -6.423 40.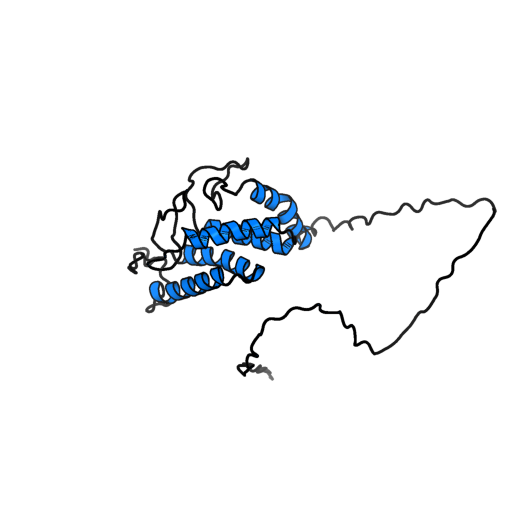185 1.00 39.12 68 ASP A O 1
ATOM 515 N N . PRO A 1 69 ? -15.317 -6.593 38.048 1.00 44.00 69 PRO A N 1
ATOM 516 C CA . PRO A 1 69 ? -14.299 -7.566 37.708 1.00 44.00 69 PRO A CA 1
ATOM 517 C C . PRO A 1 69 ? -12.972 -6.808 37.750 1.00 44.00 69 PRO A C 1
ATOM 519 O O . PRO A 1 69 ? -12.546 -6.184 36.783 1.00 44.00 69 PRO A O 1
ATOM 522 N N . VAL A 1 70 ? -12.376 -6.786 38.941 1.00 43.41 70 VAL A N 1
ATOM 523 C CA . VAL A 1 70 ? -11.034 -6.328 39.219 1.00 43.41 70 VAL A CA 1
ATOM 524 C C . VAL A 1 70 ? -10.215 -7.077 38.198 1.00 43.41 70 VAL A C 1
ATOM 526 O O . VAL A 1 70 ? -10.161 -8.307 38.263 1.00 43.41 70 VAL A O 1
ATOM 529 N N . LYS A 1 71 ? -9.664 -6.329 37.229 1.00 49.34 71 LYS A N 1
ATOM 530 C CA . LYS A 1 71 ? -8.511 -6.737 36.432 1.00 49.34 71 LYS A CA 1
ATOM 531 C C . LYS A 1 71 ? -7.656 -7.562 37.375 1.00 49.34 71 LYS A C 1
ATOM 533 O O . LYS A 1 71 ? -7.130 -7.008 38.345 1.00 49.34 71 LYS A O 1
ATOM 538 N N . ALA A 1 72 ? -7.659 -8.882 37.188 1.00 42.84 72 ALA A N 1
ATOM 539 C CA . ALA A 1 72 ? -6.814 -9.751 37.977 1.00 42.84 72 ALA A CA 1
ATOM 540 C C . ALA A 1 72 ? -5.429 -9.133 37.840 1.00 42.84 72 ALA A C 1
ATOM 542 O O . ALA A 1 72 ? -4.991 -8.910 36.714 1.00 42.84 72 ALA A O 1
ATOM 543 N N . LYS A 1 73 ? -4.840 -8.705 38.962 1.00 43.78 73 LYS A N 1
ATOM 544 C CA . LYS A 1 73 ? -3.498 -8.135 38.966 1.00 43.78 73 LYS A CA 1
ATOM 545 C C . LYS A 1 73 ? -2.605 -9.201 38.349 1.00 43.78 73 LYS A C 1
ATOM 547 O O . LYS A 1 73 ? -2.290 -10.186 39.010 1.00 43.78 73 LYS A O 1
ATOM 552 N N . THR A 1 74 ? -2.298 -9.041 37.069 1.00 51.97 74 THR A N 1
ATOM 553 C CA . THR A 1 74 ? -1.238 -9.764 36.393 1.00 51.97 74 THR A CA 1
ATOM 554 C C . THR A 1 74 ? 0.007 -9.505 37.221 1.00 51.97 74 THR A C 1
ATOM 556 O O . THR A 1 74 ? 0.280 -8.356 37.574 1.00 51.97 74 THR A O 1
ATOM 559 N N . GLU A 1 75 ? 0.687 -10.573 37.634 1.00 56.59 75 GLU A N 1
ATOM 560 C CA . GLU A 1 75 ? 1.971 -10.468 38.324 1.00 56.59 75 GLU A CA 1
ATOM 561 C C . GLU A 1 75 ? 2.840 -9.453 37.568 1.00 56.59 75 GLU A C 1
ATOM 563 O O . GLU A 1 75 ? 2.926 -9.518 36.336 1.00 56.59 75 GLU A O 1
ATOM 568 N N . GLU A 1 76 ? 3.390 -8.463 38.283 1.00 55.31 76 GLU A N 1
ATOM 569 C CA . GLU A 1 76 ? 4.208 -7.399 37.692 1.00 55.31 76 GLU A CA 1
ATOM 570 C C . GLU A 1 76 ? 5.323 -8.049 36.859 1.00 55.31 76 GLU A C 1
ATOM 572 O O . GLU A 1 76 ? 6.247 -8.652 37.401 1.00 55.31 76 GLU A O 1
ATOM 577 N N . GLY A 1 77 ? 5.188 -7.987 35.528 1.00 60.19 77 GLY A N 1
ATOM 578 C CA . GLY A 1 77 ? 6.103 -8.630 34.581 1.00 60.19 77 GLY A CA 1
ATOM 579 C C . GLY A 1 77 ? 5.529 -9.745 33.694 1.00 60.19 77 GLY A C 1
ATOM 580 O O . GLY A 1 77 ? 6.289 -10.280 32.899 1.00 60.19 77 GLY A O 1
ATOM 581 N N . MET A 1 78 ? 4.237 -10.098 33.760 1.00 63.06 78 MET A N 1
ATOM 582 C CA . MET A 1 78 ? 3.621 -11.060 32.812 1.00 63.06 78 MET A CA 1
ATOM 583 C C . MET A 1 78 ? 2.664 -10.438 31.785 1.00 63.06 78 MET A C 1
ATOM 585 O O . MET A 1 78 ? 2.190 -11.131 30.888 1.00 63.06 78 MET A O 1
ATOM 589 N N . GLU A 1 79 ? 2.403 -9.134 31.873 1.00 74.06 79 GLU A N 1
ATOM 590 C CA . GLU A 1 79 ? 1.453 -8.432 30.996 1.00 74.06 79 GLU A CA 1
ATOM 591 C C . GLU A 1 79 ? 1.844 -8.516 29.508 1.00 74.06 79 GLU A C 1
ATOM 593 O O . GLU A 1 79 ? 0.993 -8.745 28.656 1.00 74.06 79 GLU A O 1
ATOM 598 N N . PHE A 1 80 ? 3.141 -8.460 29.187 1.00 82.69 80 PHE A N 1
ATOM 599 C CA . PHE A 1 80 ? 3.635 -8.549 27.806 1.00 82.69 80 PHE A CA 1
ATOM 600 C C . PHE A 1 80 ? 3.609 -9.966 27.209 1.00 82.69 80 PHE A C 1
ATOM 602 O O . PHE A 1 80 ? 3.854 -10.127 26.014 1.00 82.69 80 PHE A O 1
ATOM 609 N N . MET A 1 81 ? 3.359 -11.007 28.010 1.00 88.00 81 MET A N 1
ATOM 610 C CA . MET A 1 81 ? 3.190 -12.372 27.492 1.00 88.00 81 MET A CA 1
ATOM 611 C C . MET A 1 81 ? 1.751 -12.637 27.038 1.00 88.00 81 MET A C 1
ATOM 613 O O . MET A 1 81 ? 1.499 -13.622 26.342 1.00 88.00 81 MET A O 1
ATOM 617 N N . ASP A 1 82 ? 0.814 -11.759 27.401 1.00 89.56 82 ASP A N 1
ATOM 618 C CA . ASP A 1 82 ? -0.557 -11.805 26.919 1.00 89.56 82 ASP A CA 1
ATOM 619 C C . ASP A 1 82 ? -0.644 -11.169 25.522 1.00 89.56 82 ASP A C 1
ATOM 621 O O . ASP A 1 82 ? -0.282 -10.013 25.306 1.00 89.56 82 ASP A O 1
ATOM 625 N N . GLY A 1 83 ? -1.157 -11.918 24.544 1.00 90.81 83 GLY A N 1
ATOM 626 C CA . GLY A 1 83 ? -1.380 -11.397 23.195 1.00 90.81 83 GLY A CA 1
ATOM 627 C C . GLY A 1 83 ? -2.365 -10.222 23.156 1.00 90.81 83 GLY A C 1
ATOM 628 O O . GLY A 1 83 ? -2.303 -9.406 22.235 1.00 90.81 83 GLY A O 1
ATOM 629 N N . THR A 1 84 ? -3.254 -10.103 24.150 1.00 92.75 84 THR A N 1
ATOM 630 C CA . THR A 1 84 ? -4.178 -8.968 24.254 1.00 92.75 84 THR A CA 1
ATOM 631 C C . THR A 1 84 ? -3.454 -7.659 24.537 1.00 92.75 84 THR A C 1
ATOM 633 O O . THR A 1 84 ? -3.842 -6.653 23.954 1.00 92.75 84 THR A O 1
ATOM 636 N N . PHE A 1 85 ? -2.350 -7.677 25.293 1.00 93.81 85 PHE A N 1
ATOM 637 C CA . PHE A 1 85 ? -1.524 -6.491 25.521 1.00 93.81 85 PHE A CA 1
ATOM 638 C C . PHE A 1 85 ? -1.003 -5.914 24.199 1.00 93.81 85 PHE A C 1
ATOM 640 O O . PHE A 1 85 ? -1.221 -4.743 23.904 1.00 93.81 85 PHE A O 1
ATOM 647 N N . TRP A 1 86 ? -0.386 -6.744 23.350 1.00 94.12 86 TRP A N 1
ATOM 648 C CA . TRP A 1 86 ? 0.149 -6.290 22.060 1.00 94.12 86 TRP A CA 1
ATOM 649 C C . TRP A 1 86 ? -0.944 -5.881 21.075 1.00 94.12 86 TRP A C 1
ATOM 651 O O . TRP A 1 86 ? -0.757 -4.942 20.300 1.00 94.12 86 TRP A O 1
ATOM 661 N N . ARG A 1 87 ? -2.091 -6.571 21.096 1.00 95.38 87 ARG A N 1
ATOM 662 C CA . ARG A 1 87 ? -3.255 -6.177 20.297 1.00 95.38 87 ARG A CA 1
ATOM 663 C C . ARG A 1 87 ? -3.731 -4.784 20.703 1.00 95.38 87 ARG A C 1
ATOM 665 O O . ARG A 1 87 ? -3.898 -3.937 19.830 1.00 95.38 87 ARG A O 1
ATOM 672 N N . ASP A 1 88 ? -3.951 -4.566 21.994 1.00 95.31 88 ASP A N 1
ATOM 673 C CA . ASP A 1 88 ? -4.514 -3.320 22.511 1.00 95.31 88 ASP A CA 1
ATOM 674 C C . ASP A 1 88 ? -3.514 -2.173 22.321 1.00 95.31 88 ASP A C 1
ATOM 676 O O . ASP A 1 88 ? -3.887 -1.137 21.785 1.00 95.31 88 ASP A O 1
ATOM 680 N N . GLN A 1 89 ? -2.217 -2.400 22.559 1.00 95.31 89 GLN A N 1
ATOM 681 C CA . GLN A 1 89 ? -1.168 -1.425 22.244 1.00 95.31 89 GLN A CA 1
ATOM 682 C C . GLN A 1 89 ? -1.194 -0.998 20.764 1.00 95.31 89 GLN A C 1
ATOM 684 O O . GLN A 1 89 ? -1.098 0.184 20.438 1.00 95.31 89 GLN A O 1
ATOM 689 N N . VAL A 1 90 ? -1.335 -1.943 19.828 1.00 96.06 90 VAL A N 1
ATOM 690 C CA . VAL A 1 90 ? -1.426 -1.602 18.399 1.00 96.06 90 VAL A CA 1
ATOM 691 C C . VAL A 1 90 ? -2.696 -0.803 18.102 1.00 96.06 90 VAL A C 1
ATOM 693 O O . VAL A 1 90 ? -2.635 0.198 17.385 1.00 96.06 90 VAL A O 1
ATOM 696 N N . LEU A 1 91 ? -3.845 -1.239 18.615 1.00 97.50 91 LEU A N 1
ATOM 697 C CA . LEU A 1 91 ? -5.143 -0.663 18.264 1.00 97.50 91 LEU A CA 1
ATOM 698 C C . LEU A 1 91 ? -5.437 0.675 18.945 1.00 97.50 91 LEU A C 1
ATOM 700 O O . LEU A 1 91 ? -6.131 1.498 18.341 1.00 97.50 91 LEU A O 1
ATOM 704 N N . ASP A 1 92 ? -4.910 0.886 20.146 1.00 96.00 92 ASP A N 1
ATOM 705 C CA . ASP A 1 92 ? -5.218 2.047 20.976 1.00 96.00 92 ASP A CA 1
ATOM 706 C C . ASP A 1 92 ? -4.095 3.092 20.928 1.00 96.00 92 ASP A C 1
ATOM 708 O O . ASP A 1 92 ? -4.391 4.282 20.816 1.00 96.00 92 ASP A O 1
ATOM 712 N N . ASP A 1 93 ? -2.822 2.674 20.898 1.00 95.12 93 ASP A N 1
ATOM 713 C CA . ASP A 1 93 ? -1.687 3.607 20.991 1.00 95.12 93 ASP A CA 1
ATOM 714 C C . ASP A 1 93 ? -1.018 3.922 19.646 1.00 95.12 93 ASP A C 1
ATOM 716 O O . ASP A 1 93 ? -0.353 4.950 19.516 1.00 95.12 93 ASP A O 1
ATOM 720 N N . LEU A 1 94 ? -1.147 3.053 18.634 1.00 95.00 94 LEU A N 1
ATOM 721 C CA . LEU A 1 94 ? -0.431 3.211 17.359 1.00 95.00 94 LEU A CA 1
ATOM 722 C C . LEU A 1 94 ? -1.365 3.541 16.196 1.00 95.00 94 LEU A C 1
ATOM 724 O O . LEU A 1 94 ? -1.242 4.592 15.565 1.00 95.00 94 LEU A O 1
ATOM 728 N N . MET A 1 95 ? -2.289 2.635 15.879 1.00 97.56 95 MET A N 1
ATOM 729 C CA . MET A 1 95 ? -3.100 2.723 14.665 1.00 97.56 95 MET A CA 1
ATOM 730 C C . MET A 1 95 ? -3.974 3.980 14.557 1.00 97.56 95 MET A C 1
ATOM 732 O O . MET A 1 95 ? -4.168 4.421 13.424 1.00 97.56 95 MET A O 1
ATOM 736 N N . PRO A 1 96 ? -4.506 4.584 15.642 1.00 97.00 96 PRO A N 1
ATOM 737 C CA . PRO A 1 96 ? -5.252 5.837 15.536 1.00 97.00 96 PRO A CA 1
ATOM 738 C C . PRO A 1 96 ? -4.421 6.975 14.932 1.00 97.00 96 PRO A C 1
ATOM 740 O O . PRO A 1 96 ? -4.897 7.642 14.019 1.00 97.00 96 PRO A O 1
ATOM 743 N N . TYR A 1 97 ? -3.162 7.126 15.351 1.00 96.31 97 TYR A N 1
ATOM 744 C CA . TYR A 1 97 ? -2.273 8.171 14.839 1.00 96.31 97 TYR A CA 1
ATOM 745 C C . TYR A 1 97 ? -1.848 7.918 13.391 1.00 96.31 97 TYR A C 1
ATOM 747 O O . TYR A 1 97 ? -1.853 8.831 12.568 1.00 96.31 97 TYR A O 1
ATOM 755 N N . TRP A 1 98 ? -1.534 6.665 13.041 1.00 97.00 98 TRP A N 1
ATOM 756 C CA . TRP A 1 98 ? -1.255 6.313 11.645 1.00 97.00 98 TRP A CA 1
ATOM 757 C C . TRP A 1 98 ? -2.465 6.581 10.749 1.00 97.00 98 TRP A C 1
ATOM 759 O O . TRP A 1 98 ? -2.309 7.160 9.680 1.00 97.00 98 TRP A O 1
ATOM 769 N N . PHE A 1 99 ? -3.665 6.203 11.193 1.00 97.00 99 PHE A N 1
ATOM 770 C CA . PHE A 1 99 ? -4.907 6.452 10.463 1.00 97.00 99 PHE A CA 1
ATOM 771 C C . PHE A 1 99 ? -5.143 7.947 10.213 1.00 97.00 99 PHE A C 1
ATOM 773 O O . PHE A 1 99 ? -5.546 8.317 9.114 1.00 97.00 99 PHE A O 1
ATOM 780 N N . GLU A 1 100 ? -4.876 8.790 11.211 1.00 96.69 100 GLU A N 1
ATOM 781 C CA . GLU A 1 100 ? -5.099 10.235 11.126 1.00 96.69 100 GLU A CA 1
ATOM 782 C C . GLU A 1 100 ? -4.070 10.955 10.242 1.00 96.69 100 GLU A C 1
ATOM 784 O O . GLU A 1 100 ? -4.424 11.900 9.544 1.00 96.69 100 GLU A O 1
ATOM 789 N N . HIS A 1 101 ? -2.805 10.525 10.250 1.00 96.56 101 HIS A N 1
ATOM 790 C CA . HIS A 1 101 ? -1.714 11.366 9.743 1.00 96.56 101 HIS A CA 1
ATOM 791 C C . HIS A 1 101 ? -0.961 10.816 8.530 1.00 96.56 101 HIS A C 1
ATOM 793 O O . HIS A 1 101 ? -0.225 11.559 7.881 1.00 96.56 101 HIS A O 1
ATOM 799 N N . VAL A 1 102 ? -1.075 9.520 8.222 1.00 96.25 102 VAL A N 1
ATOM 800 C CA . VAL A 1 102 ? -0.234 8.914 7.176 1.00 96.25 102 VAL A CA 1
ATOM 801 C C . VAL A 1 102 ? -0.788 9.110 5.766 1.00 96.25 102 VAL A C 1
ATOM 803 O O . VAL A 1 102 ? -0.030 9.001 4.807 1.00 96.25 102 VAL A O 1
ATOM 806 N N . ARG A 1 103 ? -2.090 9.371 5.620 1.00 96.62 103 ARG A N 1
ATOM 807 C CA . ARG A 1 103 ? -2.766 9.490 4.320 1.00 96.62 103 ARG A CA 1
ATOM 808 C C . ARG A 1 103 ? -2.386 10.803 3.638 1.00 96.62 103 ARG A C 1
ATOM 810 O O . ARG A 1 103 ? -2.400 11.856 4.263 1.00 96.62 103 ARG A O 1
ATOM 817 N N . ASP A 1 104 ? -2.045 10.719 2.357 1.00 96.88 104 ASP A N 1
ATOM 818 C CA . ASP A 1 104 ? -1.854 11.889 1.495 1.00 96.88 104 ASP A CA 1
ATOM 819 C C . ASP A 1 104 ? -3.150 12.101 0.716 1.00 96.88 104 ASP A C 1
ATOM 821 O O . ASP A 1 104 ? -3.394 11.435 -0.289 1.00 96.88 104 ASP A O 1
ATOM 825 N N . GLU A 1 105 ? -4.017 12.967 1.232 1.00 94.19 105 GLU A N 1
ATOM 826 C CA . GLU A 1 105 ? -5.352 13.194 0.662 1.00 94.19 105 GLU A CA 1
ATOM 827 C C . GLU A 1 105 ? -5.302 13.928 -0.686 1.00 94.19 105 GLU A C 1
ATOM 829 O O . GLU A 1 105 ? -6.223 13.794 -1.489 1.00 94.19 105 GLU A O 1
ATOM 834 N N . ASP A 1 106 ? -4.210 14.646 -0.965 1.00 95.38 106 ASP A N 1
ATOM 835 C CA . ASP A 1 106 ? -4.046 15.421 -2.196 1.00 95.38 106 ASP A CA 1
ATOM 836 C C . ASP A 1 106 ? -3.604 14.546 -3.380 1.00 95.38 106 ASP A C 1
ATOM 838 O O . ASP A 1 106 ? -4.029 14.767 -4.515 1.00 95.38 106 ASP A O 1
ATOM 842 N N . HIS A 1 107 ? -2.737 13.555 -3.132 1.00 96.56 107 HIS A N 1
ATOM 843 C CA . HIS A 1 107 ? -2.115 12.742 -4.191 1.00 96.56 107 HIS A CA 1
ATOM 844 C C . HIS A 1 107 ? -2.369 11.237 -4.069 1.00 96.56 107 HIS A C 1
ATOM 846 O O . HIS A 1 107 ? -1.894 10.465 -4.904 1.00 96.56 107 HIS A O 1
ATOM 852 N N . GLY A 1 108 ? -3.090 10.805 -3.037 1.00 95.50 108 GLY A N 1
ATOM 853 C CA . GLY A 1 108 ? -3.376 9.404 -2.769 1.00 95.50 108 GLY A CA 1
ATOM 854 C C . GLY A 1 108 ? -2.240 8.647 -2.071 1.00 95.50 108 GLY A C 1
ATOM 855 O O . GLY A 1 108 ? -1.099 9.107 -1.903 1.00 95.50 108 GLY A O 1
ATOM 856 N N . ALA A 1 109 ? -2.584 7.427 -1.653 1.00 95.81 109 ALA A N 1
ATOM 857 C CA . ALA A 1 109 ? -1.764 6.573 -0.801 1.00 95.81 109 ALA A CA 1
ATOM 858 C C . ALA A 1 109 ? -1.281 7.304 0.464 1.00 95.81 109 ALA A C 1
ATOM 860 O O . ALA A 1 109 ? -2.070 7.889 1.204 1.00 95.81 109 ALA A O 1
ATOM 861 N N . PHE A 1 110 ? 0.019 7.221 0.751 1.00 97.69 110 PHE A N 1
ATOM 862 C CA . PHE A 1 110 ? 0.563 7.532 2.065 1.00 97.69 110 PHE A CA 1
ATOM 863 C C . PHE A 1 110 ? 1.834 8.369 1.971 1.00 97.69 110 PHE A C 1
ATOM 865 O O . PHE A 1 110 ? 2.597 8.256 1.007 1.00 97.69 110 PHE A O 1
ATOM 872 N N . TYR A 1 111 ? 2.088 9.185 2.985 1.00 96.62 111 TYR A N 1
ATOM 873 C CA . TYR A 1 111 ? 3.402 9.759 3.232 1.00 96.62 111 TYR A CA 1
ATOM 874 C C . TYR A 1 111 ? 4.349 8.677 3.758 1.00 96.62 111 TYR A C 1
ATOM 876 O O . TYR A 1 111 ? 3.992 7.879 4.625 1.00 96.62 111 TYR A O 1
ATOM 884 N N . THR A 1 112 ? 5.581 8.648 3.251 1.00 92.19 112 THR A N 1
ATOM 885 C CA . THR A 1 112 ? 6.619 7.723 3.740 1.00 92.19 112 THR A CA 1
ATOM 886 C C . THR A 1 112 ? 7.427 8.306 4.897 1.00 92.19 112 THR A C 1
ATOM 888 O O . THR A 1 112 ? 8.134 7.570 5.583 1.00 92.19 112 THR A O 1
ATOM 891 N N . ASN A 1 113 ? 7.318 9.618 5.118 1.00 93.69 113 ASN A N 1
ATOM 892 C CA . ASN A 1 113 ? 8.123 10.378 6.061 1.00 93.69 113 ASN A CA 1
ATOM 893 C C . ASN A 1 113 ? 7.216 11.292 6.895 1.00 93.69 113 ASN A C 1
ATOM 895 O O . ASN A 1 113 ? 6.565 12.191 6.362 1.00 93.69 113 ASN A O 1
ATOM 899 N N . LEU A 1 114 ? 7.209 11.078 8.211 1.00 94.62 114 LEU A N 1
ATOM 900 C CA . LEU A 1 114 ? 6.479 11.885 9.188 1.00 94.62 114 LEU A CA 1
ATOM 901 C C . LEU A 1 114 ? 7.455 12.394 10.261 1.00 94.62 114 LEU A C 1
ATOM 903 O O . LEU A 1 114 ? 8.395 11.688 10.638 1.00 94.62 114 LEU A O 1
ATOM 907 N N . SER A 1 115 ? 7.247 13.618 10.750 1.00 96.38 115 SER A N 1
ATOM 908 C CA . SER A 1 115 ? 7.963 14.153 11.911 1.00 96.38 115 SER A CA 1
ATOM 909 C C . SER A 1 115 ? 7.493 13.479 13.207 1.00 96.38 115 SER A C 1
ATOM 911 O O . SER A 1 115 ? 6.508 12.741 13.224 1.00 96.38 115 SER A O 1
ATOM 913 N N . ARG A 1 116 ? 8.176 13.757 14.326 1.00 94.69 116 ARG A N 1
ATOM 914 C CA . ARG A 1 116 ? 7.763 13.264 15.656 1.00 94.69 116 ARG A CA 1
ATOM 915 C C . ARG A 1 116 ? 6.394 13.797 16.088 1.00 94.69 116 ARG A C 1
ATOM 917 O O . ARG A 1 116 ? 5.735 13.192 16.922 1.00 94.69 116 ARG A O 1
ATOM 924 N N . GLU A 1 117 ? 5.979 14.914 15.506 1.00 95.88 117 GLU A N 1
ATOM 925 C CA . GLU A 1 117 ? 4.695 15.579 15.708 1.00 95.88 117 GLU A CA 1
ATOM 926 C C . GLU A 1 117 ? 3.669 15.183 14.634 1.00 95.88 117 GLU A C 1
ATOM 928 O O . GLU A 1 117 ? 2.706 15.914 14.421 1.00 95.88 117 GLU A O 1
ATOM 933 N N . TRP A 1 118 ? 3.898 14.067 13.930 1.00 95.44 118 TRP A N 1
ATOM 934 C CA . TRP A 1 118 ? 3.009 13.523 12.899 1.00 95.44 118 TRP A CA 1
ATOM 935 C C . TRP A 1 118 ? 2.781 14.432 11.687 1.00 95.44 118 TRP A C 1
ATOM 937 O O . TRP A 1 118 ? 1.796 14.296 10.966 1.00 95.44 118 TRP A O 1
ATOM 947 N N . LYS A 1 119 ? 3.714 15.349 11.415 1.00 95.88 119 LYS A N 1
ATOM 948 C CA . LYS A 1 119 ? 3.638 16.206 10.228 1.00 95.88 119 LYS A CA 1
ATOM 949 C C . LYS A 1 119 ? 4.324 15.535 9.040 1.00 95.88 119 LYS A C 1
ATOM 951 O O . LYS A 1 119 ? 5.468 15.104 9.202 1.00 95.88 119 LYS A O 1
ATOM 956 N N . PRO A 1 120 ? 3.694 15.476 7.857 1.00 95.19 120 PRO A N 1
ATOM 957 C CA . PRO A 1 120 ? 4.359 15.039 6.636 1.00 95.19 120 PRO A CA 1
ATOM 958 C C . PRO A 1 120 ? 5.638 15.836 6.369 1.00 95.19 120 PRO A C 1
ATOM 960 O O . PRO A 1 120 ? 5.664 17.056 6.535 1.00 95.19 120 PRO A O 1
ATOM 963 N N . MET A 1 121 ? 6.704 15.142 5.965 1.00 96.19 121 MET A N 1
ATOM 964 C CA . MET A 1 121 ? 8.012 15.734 5.668 1.00 96.19 121 MET A CA 1
ATOM 965 C C . MET A 1 121 ? 8.548 15.245 4.314 1.00 96.19 121 MET A C 1
ATOM 967 O O . MET A 1 121 ? 8.341 14.083 3.971 1.00 96.19 121 MET A O 1
ATOM 971 N N . PRO A 1 122 ? 9.301 16.075 3.567 1.00 94.50 122 PRO A N 1
ATOM 972 C CA . PRO A 1 122 ? 9.963 15.624 2.348 1.00 94.50 122 PRO A CA 1
ATOM 973 C C . PRO A 1 122 ? 11.061 14.574 2.644 1.00 94.50 122 PRO A C 1
ATOM 975 O O . PRO A 1 122 ? 11.619 14.559 3.748 1.00 94.50 122 PRO A O 1
ATOM 978 N N . PRO A 1 123 ? 11.446 13.742 1.655 1.00 94.50 123 PRO A N 1
ATOM 979 C CA . PRO A 1 123 ? 10.907 13.679 0.293 1.00 94.50 123 PRO A CA 1
ATOM 980 C C . PRO A 1 123 ? 9.480 13.114 0.230 1.00 94.50 123 PRO A C 1
ATOM 982 O O . PRO A 1 123 ? 9.087 12.299 1.055 1.00 94.50 123 PRO A O 1
ATOM 985 N N . TRP A 1 124 ? 8.732 13.541 -0.791 1.00 95.19 124 TRP A N 1
ATOM 986 C CA . TRP A 1 124 ? 7.335 13.148 -1.034 1.00 95.19 124 TRP A CA 1
ATOM 987 C C . TRP A 1 124 ? 7.180 12.003 -2.038 1.00 95.19 124 TRP A C 1
ATOM 989 O O . TRP A 1 124 ? 6.067 11.672 -2.445 1.00 95.19 124 TRP A O 1
ATOM 999 N N . ASP A 1 125 ? 8.304 11.444 -2.488 1.00 96.38 125 ASP A N 1
ATOM 1000 C CA . ASP A 1 125 ? 8.304 10.310 -3.401 1.00 96.38 125 ASP A CA 1
ATOM 1001 C C . ASP A 1 125 ? 7.553 9.134 -2.779 1.00 96.38 125 ASP A C 1
ATOM 1003 O O . ASP A 1 125 ? 7.631 8.872 -1.576 1.00 96.38 125 ASP A O 1
ATOM 1007 N N . LYS A 1 126 ? 6.863 8.379 -3.624 1.00 97.50 126 LYS A N 1
ATOM 1008 C CA . LYS A 1 126 ? 6.074 7.235 -3.189 1.00 97.50 126 LYS A CA 1
ATOM 1009 C C . LYS A 1 126 ? 6.858 5.969 -3.494 1.00 97.50 126 LYS A C 1
ATOM 1011 O O . LYS A 1 126 ? 7.289 5.739 -4.624 1.00 97.50 126 LYS A O 1
ATOM 1016 N N . ILE A 1 127 ? 7.065 5.140 -2.477 1.00 97.81 127 ILE A N 1
ATOM 1017 C CA . ILE A 1 127 ? 7.784 3.870 -2.613 1.00 97.81 127 ILE A CA 1
ATOM 1018 C C . ILE A 1 127 ? 6.754 2.743 -2.514 1.00 97.81 127 ILE A C 1
ATOM 1020 O O . ILE A 1 127 ? 6.203 2.549 -1.427 1.00 97.81 127 ILE A O 1
ATOM 1024 N N . PRO A 1 128 ? 6.499 1.969 -3.587 1.00 98.38 128 PRO A N 1
ATOM 1025 C CA . PRO A 1 128 ? 5.475 0.921 -3.578 1.00 98.38 128 PRO A CA 1
ATOM 1026 C C . PRO A 1 128 ? 5.611 -0.084 -2.429 1.00 98.38 128 PRO A C 1
ATOM 1028 O O . PRO A 1 128 ? 4.615 -0.476 -1.825 1.00 98.38 128 PRO A O 1
ATOM 1031 N N . ALA A 1 129 ? 6.839 -0.446 -2.052 1.00 98.12 129 ALA A N 1
ATOM 1032 C CA . ALA A 1 129 ? 7.083 -1.318 -0.903 1.00 98.12 129 ALA A CA 1
ATOM 1033 C C . ALA A 1 129 ? 6.621 -0.695 0.430 1.00 98.12 129 ALA A C 1
ATOM 1035 O O . ALA A 1 129 ? 6.101 -1.396 1.296 1.00 98.12 129 ALA A O 1
ATOM 1036 N N . MET A 1 130 ? 6.773 0.623 0.602 1.00 97.81 130 MET A N 1
ATOM 1037 C CA . MET A 1 130 ? 6.318 1.325 1.808 1.00 97.81 130 MET A CA 1
ATOM 1038 C C . MET A 1 130 ? 4.800 1.499 1.823 1.00 97.81 130 MET A C 1
ATOM 1040 O O . MET A 1 130 ? 4.186 1.338 2.875 1.00 97.81 130 MET A O 1
ATOM 1044 N N . ILE A 1 131 ? 4.181 1.746 0.663 1.00 98.50 131 ILE A N 1
ATOM 1045 C CA . ILE A 1 131 ? 2.716 1.754 0.540 1.00 98.50 131 ILE A CA 1
ATOM 1046 C C . ILE A 1 131 ? 2.158 0.382 0.916 1.00 98.50 131 ILE A C 1
ATOM 1048 O O . ILE A 1 131 ? 1.252 0.289 1.738 1.00 98.50 131 ILE A O 1
ATOM 1052 N N . SER A 1 132 ? 2.748 -0.692 0.392 1.00 98.62 132 SER A N 1
ATOM 1053 C CA . SER A 1 132 ? 2.345 -2.058 0.730 1.00 98.62 132 SER A CA 1
ATOM 1054 C C . SER A 1 132 ? 2.491 -2.357 2.221 1.00 98.62 132 SER A C 1
ATOM 1056 O O . SER A 1 132 ? 1.618 -2.980 2.820 1.00 98.62 132 SER A O 1
ATOM 1058 N N . ARG A 1 133 ? 3.533 -1.836 2.878 1.00 98.19 133 ARG A N 1
ATOM 1059 C CA . ARG A 1 133 ? 3.668 -1.946 4.335 1.00 98.19 133 ARG A CA 1
ATOM 1060 C C . ARG A 1 133 ? 2.506 -1.282 5.082 1.00 98.19 133 ARG A C 1
ATOM 1062 O O . ARG A 1 133 ? 2.057 -1.833 6.081 1.00 98.19 133 ARG A O 1
ATOM 1069 N N . GLN A 1 134 ? 1.991 -0.152 4.600 1.00 98.31 134 GLN A N 1
ATOM 1070 C CA . GLN A 1 134 ? 0.790 0.464 5.174 1.00 98.31 134 GLN A CA 1
ATOM 1071 C C . GLN A 1 134 ? -0.464 -0.371 4.888 1.00 98.31 134 GLN A C 1
ATOM 1073 O O . GLN A 1 134 ? -1.233 -0.633 5.810 1.00 98.31 134 GLN A O 1
ATOM 1078 N N . VAL A 1 135 ? -0.626 -0.888 3.663 1.00 98.81 135 VAL A N 1
ATOM 1079 C CA . VAL A 1 135 ? -1.714 -1.826 3.317 1.00 98.81 135 VAL A CA 1
ATOM 1080 C C . VAL A 1 135 ? -1.713 -3.038 4.254 1.00 98.81 135 VAL A C 1
ATOM 1082 O O . VAL A 1 135 ? -2.769 -3.428 4.754 1.00 98.81 135 VAL A O 1
ATOM 1085 N N . PHE A 1 136 ? -0.537 -3.599 4.553 1.00 98.75 136 PHE A N 1
ATOM 1086 C CA . PHE A 1 136 ? -0.381 -4.680 5.526 1.00 98.75 136 PHE A CA 1
ATOM 1087 C C . PHE A 1 136 ? -0.868 -4.254 6.914 1.00 98.75 136 PHE A C 1
ATOM 1089 O O . PHE A 1 136 ? -1.720 -4.923 7.495 1.00 98.75 136 PHE A O 1
ATOM 1096 N N . SER A 1 137 ? -0.352 -3.138 7.439 1.00 98.38 137 SER A N 1
ATOM 1097 C CA . SER A 1 137 ? -0.687 -2.643 8.779 1.00 98.38 137 SER A CA 1
ATOM 1098 C C . SER A 1 137 ? -2.185 -2.392 8.941 1.00 98.38 137 SER A C 1
ATOM 1100 O O . SER A 1 137 ? -2.778 -2.813 9.931 1.00 98.38 137 SER A O 1
ATOM 1102 N N . PHE A 1 138 ? -2.820 -1.763 7.952 1.00 98.75 138 PHE A N 1
ATOM 1103 C CA . PHE A 1 138 ? -4.251 -1.481 7.980 1.00 98.75 138 PHE A CA 1
ATOM 1104 C C . PHE A 1 138 ? -5.111 -2.741 7.790 1.00 98.75 138 PHE A C 1
ATOM 1106 O O . PHE A 1 138 ? -6.123 -2.889 8.475 1.00 98.75 138 PHE A O 1
ATOM 1113 N N . SER A 1 139 ? -4.677 -3.703 6.966 1.00 98.81 139 SER A N 1
ATOM 1114 C CA . SER A 1 139 ? -5.343 -5.014 6.868 1.00 98.81 139 SER A CA 1
ATOM 1115 C C . SER A 1 139 ? -5.258 -5.781 8.193 1.00 98.81 139 SER A C 1
ATOM 1117 O O . SER A 1 139 ? -6.254 -6.321 8.669 1.00 98.81 139 SER A O 1
ATOM 1119 N N . ALA A 1 140 ? -4.092 -5.775 8.845 1.00 98.56 140 ALA A N 1
ATOM 1120 C CA . ALA A 1 140 ? -3.910 -6.386 10.159 1.00 98.56 140 ALA A CA 1
ATOM 1121 C C . ALA A 1 140 ? -4.759 -5.691 11.235 1.00 98.56 140 ALA A C 1
ATOM 1123 O O . ALA A 1 140 ? -5.420 -6.363 12.024 1.00 98.56 140 ALA A O 1
ATOM 1124 N N . ALA A 1 141 ? -4.806 -4.356 11.244 1.00 98.56 141 ALA A N 1
ATOM 1125 C CA . ALA A 1 141 ? -5.639 -3.595 12.171 1.00 98.56 141 ALA A CA 1
ATOM 1126 C C . ALA A 1 141 ? -7.131 -3.912 11.995 1.00 98.56 141 ALA A C 1
ATOM 1128 O O . ALA A 1 141 ? -7.850 -4.043 12.988 1.00 98.56 141 ALA A O 1
ATOM 1129 N N . TYR A 1 142 ? -7.596 -4.098 10.756 1.00 98.75 142 TYR A N 1
ATOM 1130 C CA . TYR A 1 142 ? -8.945 -4.594 10.492 1.00 98.75 142 TYR A CA 1
ATOM 1131 C C . TYR A 1 142 ? -9.160 -5.991 11.085 1.00 98.75 142 TYR A C 1
ATOM 1133 O O . TYR A 1 142 ? -10.094 -6.174 11.860 1.00 98.75 142 TYR A O 1
ATOM 1141 N N . LEU A 1 143 ? -8.270 -6.950 10.812 1.00 98.44 143 LEU A N 1
ATOM 1142 C CA . LEU A 1 143 ? -8.388 -8.318 11.337 1.00 98.44 143 LEU A CA 1
ATOM 1143 C C . LEU A 1 143 ? -8.376 -8.374 12.876 1.00 98.44 143 LEU A C 1
ATOM 1145 O O . LEU A 1 143 ? -9.053 -9.213 13.465 1.00 98.44 143 LEU A O 1
ATOM 1149 N N . LEU A 1 144 ? -7.629 -7.480 13.531 1.00 98.06 144 LEU A N 1
ATOM 1150 C CA . LEU A 1 144 ? -7.520 -7.418 14.992 1.00 98.06 144 LEU A CA 1
ATOM 1151 C C . LEU A 1 144 ? -8.702 -6.712 15.668 1.00 98.06 144 LEU A C 1
ATOM 1153 O O . LEU A 1 144 ? -9.005 -7.014 16.821 1.00 98.06 144 LEU A O 1
ATOM 1157 N N . SER A 1 145 ? -9.341 -5.757 14.987 1.00 97.75 145 SER A N 1
ATOM 1158 C CA . SER A 1 145 ? -10.355 -4.879 15.594 1.00 97.75 145 SER A CA 1
ATOM 1159 C C . SER A 1 145 ? -11.773 -5.061 15.058 1.00 97.75 145 SER A C 1
ATOM 1161 O O . SER A 1 145 ? -12.721 -4.631 15.713 1.00 97.75 145 SER A O 1
ATOM 1163 N N . GLY A 1 146 ? -11.927 -5.619 13.857 1.00 97.88 146 GLY A N 1
ATOM 1164 C CA . GLY A 1 146 ? -13.185 -5.653 13.111 1.00 97.88 146 GLY A CA 1
ATOM 1165 C C . GLY A 1 146 ? -13.690 -4.280 12.647 1.00 97.88 146 GLY A C 1
ATOM 1166 O O . GLY A 1 146 ? -14.849 -4.169 12.265 1.00 97.88 146 GLY A O 1
ATOM 1167 N N . LYS A 1 147 ? -12.874 -3.215 12.712 1.00 98.31 147 LYS A N 1
ATOM 1168 C CA . LYS A 1 147 ? -13.295 -1.851 12.347 1.00 98.31 147 LYS A CA 1
ATOM 1169 C C . LYS A 1 147 ? -13.063 -1.582 10.858 1.00 98.31 147 LYS A C 1
ATOM 1171 O O . LYS A 1 147 ? -11.916 -1.418 10.437 1.00 98.31 147 LYS A O 1
ATOM 1176 N N . ASP A 1 148 ? -14.147 -1.441 10.095 1.00 98.50 148 ASP A N 1
ATOM 1177 C CA . ASP A 1 148 ? -14.128 -1.263 8.631 1.00 98.50 148 ASP A CA 1
ATOM 1178 C C . ASP A 1 148 ? -13.262 -0.094 8.148 1.00 98.50 148 ASP A C 1
ATOM 1180 O O . ASP A 1 148 ? -12.594 -0.219 7.125 1.00 98.50 148 ASP A O 1
ATOM 1184 N N . LYS A 1 149 ? -13.164 0.992 8.927 1.00 98.12 149 LYS A N 1
ATOM 1185 C CA . LYS A 1 149 ? -12.318 2.151 8.593 1.00 98.12 149 LYS A CA 1
ATOM 1186 C C . LYS A 1 149 ? -10.870 1.775 8.252 1.00 98.12 149 LYS A C 1
ATOM 1188 O O . LYS A 1 149 ? -10.242 2.414 7.419 1.00 98.12 149 LYS A O 1
ATOM 1193 N N . TYR A 1 150 ? -10.312 0.742 8.891 1.00 98.62 150 TYR A N 1
ATOM 1194 C CA . TYR A 1 150 ? -8.951 0.306 8.581 1.00 98.62 150 TYR A CA 1
ATOM 1195 C C . TYR A 1 150 ? -8.898 -0.447 7.252 1.00 98.62 150 TYR A C 1
ATOM 1197 O O . TYR A 1 150 ? -7.959 -0.267 6.483 1.00 98.62 150 TYR A O 1
ATOM 1205 N N . LEU A 1 151 ? -9.922 -1.242 6.941 1.00 98.69 151 LEU A N 1
ATOM 1206 C CA . LEU A 1 151 ? -10.001 -1.940 5.665 1.00 98.69 151 LEU A CA 1
ATOM 1207 C C . LEU A 1 151 ? -10.189 -0.974 4.489 1.00 98.69 151 LEU A C 1
ATOM 1209 O O . LEU A 1 151 ? -9.630 -1.205 3.419 1.00 98.69 151 LEU A O 1
ATOM 1213 N N . GLU A 1 152 ? -10.937 0.110 4.690 1.00 98.44 152 GLU A N 1
ATOM 1214 C CA . GLU A 1 152 ? -11.097 1.182 3.702 1.00 98.44 152 GLU A CA 1
ATOM 1215 C C . GLU A 1 152 ? -9.745 1.811 3.347 1.00 98.44 152 GLU A C 1
ATOM 1217 O O . GLU A 1 152 ? -9.385 1.871 2.175 1.00 98.44 152 GLU A O 1
ATOM 1222 N N . VAL A 1 153 ? -8.928 2.154 4.346 1.00 98.50 153 VAL A N 1
ATOM 1223 C CA . VAL A 1 153 ? -7.582 2.702 4.105 1.00 98.50 153 VAL A CA 1
ATOM 1224 C C . VAL A 1 153 ? -6.647 1.667 3.465 1.00 98.50 153 VAL A C 1
ATOM 1226 O O . VAL A 1 153 ? -5.852 2.000 2.585 1.00 98.50 153 VAL A O 1
ATOM 1229 N N . ALA A 1 154 ? -6.750 0.389 3.846 1.00 98.75 154 ALA A N 1
ATOM 1230 C CA . ALA A 1 154 ? -6.001 -0.676 3.177 1.00 98.75 154 ALA A CA 1
ATOM 1231 C C . ALA A 1 154 ? -6.391 -0.807 1.694 1.00 98.75 154 ALA A C 1
ATOM 1233 O O . ALA A 1 154 ? -5.516 -1.012 0.851 1.00 98.75 154 ALA A O 1
ATOM 1234 N N . ARG A 1 155 ? -7.684 -0.650 1.372 1.00 98.75 155 ARG A N 1
ATOM 1235 C CA . ARG A 1 155 ? -8.194 -0.638 -0.005 1.00 98.75 155 ARG A CA 1
ATOM 1236 C C . ARG A 1 155 ? -7.614 0.528 -0.797 1.00 98.75 155 ARG A C 1
ATOM 1238 O O . ARG A 1 155 ? -7.088 0.283 -1.872 1.00 98.75 155 ARG A O 1
ATOM 1245 N N . GLU A 1 156 ? -7.624 1.743 -0.251 1.00 98.31 156 GLU A N 1
ATOM 1246 C CA . GLU A 1 156 ? -7.040 2.926 -0.908 1.00 98.31 156 GLU A CA 1
ATOM 1247 C C . GLU A 1 156 ? -5.572 2.700 -1.298 1.00 98.31 156 GLU A C 1
ATOM 1249 O O . GLU A 1 156 ? -5.159 2.996 -2.418 1.00 98.31 156 GLU A O 1
ATOM 1254 N N . GLY A 1 157 ? -4.776 2.122 -0.392 1.00 98.56 157 GLY A N 1
ATOM 1255 C CA . GLY A 1 157 ? -3.381 1.795 -0.680 1.00 98.56 157 GLY A CA 1
ATOM 1256 C C . GLY A 1 157 ? -3.217 0.683 -1.723 1.00 98.56 157 GLY A C 1
ATOM 1257 O O . GLY A 1 157 ? -2.300 0.746 -2.543 1.00 98.56 157 GLY A O 1
ATOM 1258 N N . ALA A 1 158 ? -4.086 -0.332 -1.705 1.00 98.81 158 ALA A N 1
ATOM 1259 C CA . ALA A 1 158 ? -4.070 -1.412 -2.687 1.00 98.81 158 ALA A CA 1
ATOM 1260 C C . ALA A 1 158 ? -4.461 -0.911 -4.086 1.00 98.81 158 ALA A C 1
ATOM 1262 O O . ALA A 1 158 ? -3.749 -1.203 -5.046 1.00 98.81 158 ALA A O 1
ATOM 1263 N N . ASP A 1 159 ? -5.527 -0.116 -4.190 1.00 98.69 159 ASP A N 1
ATOM 1264 C CA . ASP A 1 159 ? -5.972 0.497 -5.443 1.00 98.69 159 ASP A CA 1
ATOM 1265 C C . ASP A 1 159 ? -4.871 1.398 -6.019 1.00 98.69 159 ASP A C 1
ATOM 1267 O O . ASP A 1 159 ? -4.484 1.223 -7.173 1.00 98.69 159 ASP A O 1
ATOM 1271 N N . TYR A 1 160 ? -4.240 2.241 -5.193 1.00 98.69 160 TYR A N 1
ATOM 1272 C CA . TYR A 1 160 ? -3.121 3.074 -5.639 1.00 98.69 160 TYR A CA 1
ATOM 1273 C C . TYR A 1 160 ? -1.951 2.255 -6.208 1.00 98.69 160 TYR A C 1
ATOM 1275 O O . TYR A 1 160 ? -1.357 2.620 -7.224 1.00 98.69 160 TYR A O 1
ATOM 1283 N N . LEU A 1 161 ? -1.592 1.137 -5.563 1.00 98.75 161 LEU A N 1
ATOM 1284 C CA . LEU A 1 161 ? -0.534 0.258 -6.067 1.00 98.75 161 LEU A CA 1
ATOM 1285 C C . LEU A 1 161 ? -0.894 -0.334 -7.431 1.00 98.75 161 LEU A C 1
ATOM 1287 O O . LEU A 1 161 ? -0.044 -0.364 -8.321 1.00 98.75 161 LEU A O 1
ATOM 1291 N N . LEU A 1 162 ? -2.133 -0.797 -7.598 1.00 98.44 162 LEU A N 1
ATOM 1292 C CA . LEU A 1 162 ? -2.602 -1.368 -8.858 1.00 98.44 162 LEU A CA 1
ATOM 1293 C C . LEU A 1 162 ? -2.639 -0.331 -9.986 1.00 98.44 162 LEU A C 1
ATOM 1295 O O . LEU A 1 162 ? -2.285 -0.669 -11.110 1.00 98.44 162 LEU A O 1
ATOM 1299 N N . GLU A 1 163 ? -3.042 0.902 -9.683 1.00 98.06 163 GLU A N 1
ATOM 1300 C CA . GLU A 1 163 ? -3.236 1.969 -10.671 1.00 98.06 163 GLU A CA 1
ATOM 1301 C C . GLU A 1 163 ? -1.933 2.670 -11.076 1.00 98.06 163 GLU A C 1
ATOM 1303 O O . GLU A 1 163 ? -1.757 3.013 -12.244 1.00 98.06 163 GLU A O 1
ATOM 1308 N N . HIS A 1 164 ? -1.011 2.882 -10.132 1.00 98.19 164 HIS A N 1
ATOM 1309 C CA . HIS A 1 164 ? 0.166 3.732 -10.356 1.00 98.19 164 HIS A CA 1
ATOM 1310 C C . HIS A 1 164 ? 1.502 2.993 -10.281 1.00 98.19 164 HIS A C 1
ATOM 1312 O O . HIS A 1 164 ? 2.479 3.407 -10.907 1.00 98.19 164 HIS A O 1
ATOM 1318 N N . ALA A 1 165 ? 1.591 1.932 -9.475 1.00 97.94 165 ALA A N 1
ATOM 1319 C CA . ALA A 1 165 ? 2.876 1.303 -9.179 1.00 97.94 165 ALA A CA 1
ATOM 1320 C C . ALA A 1 165 ? 3.222 0.143 -10.115 1.00 97.94 165 ALA A C 1
ATOM 1322 O O . ALA A 1 165 ? 4.383 -0.276 -10.139 1.00 97.94 165 ALA A O 1
ATOM 1323 N N . TRP A 1 166 ? 2.246 -0.395 -10.845 1.00 97.81 166 TRP A N 1
ATOM 1324 C CA . TRP A 1 166 ? 2.474 -1.477 -11.790 1.00 97.81 166 TRP A CA 1
ATOM 1325 C C . TRP A 1 166 ? 2.979 -0.951 -13.137 1.00 97.81 166 TRP A C 1
ATOM 1327 O O . TRP A 1 166 ? 2.459 0.012 -13.692 1.00 97.81 166 TRP A O 1
ATOM 1337 N N . ASP A 1 167 ? 3.997 -1.609 -13.677 1.00 96.69 167 ASP A N 1
ATOM 1338 C CA . ASP A 1 167 ? 4.497 -1.351 -15.023 1.00 96.69 167 ASP A CA 1
ATOM 1339 C C . ASP A 1 167 ? 3.675 -2.139 -16.045 1.00 96.69 167 ASP A C 1
ATOM 1341 O O . ASP A 1 167 ? 3.842 -3.350 -16.175 1.00 96.69 167 ASP A O 1
ATOM 1345 N N . GLU A 1 168 ? 2.772 -1.475 -16.763 1.00 94.62 168 GLU A N 1
ATOM 1346 C CA . GLU A 1 168 ? 1.908 -2.143 -17.748 1.00 94.62 168 GLU A CA 1
ATOM 1347 C C . GLU A 1 168 ? 2.652 -2.614 -19.010 1.00 94.62 168 GLU A C 1
ATOM 1349 O O . GLU A 1 168 ? 2.128 -3.450 -19.744 1.00 94.62 168 GLU A O 1
ATOM 1354 N N . GLU A 1 169 ? 3.866 -2.117 -19.278 1.00 92.19 169 GLU A N 1
ATOM 1355 C CA . GLU A 1 169 ? 4.638 -2.502 -20.467 1.00 92.19 169 GLU A CA 1
ATOM 1356 C C . GLU A 1 169 ? 5.498 -3.746 -20.202 1.00 92.19 169 GLU A C 1
ATOM 1358 O O . GLU A 1 169 ? 5.477 -4.698 -20.983 1.00 92.19 169 GLU A O 1
ATOM 1363 N N . TYR A 1 170 ? 6.229 -3.763 -19.082 1.00 90.44 170 TYR A N 1
ATOM 1364 C CA . TYR A 1 170 ? 7.192 -4.830 -18.762 1.00 90.44 170 TYR A CA 1
ATOM 1365 C C . TYR A 1 170 ? 6.789 -5.702 -17.568 1.00 90.44 170 TYR A C 1
ATOM 1367 O O . TYR A 1 170 ? 7.435 -6.718 -17.289 1.00 90.44 170 TYR A O 1
ATOM 1375 N N . GLY A 1 171 ? 5.733 -5.322 -16.851 1.00 93.12 171 GLY A N 1
ATOM 1376 C CA . GLY A 1 171 ? 5.288 -5.980 -15.633 1.00 93.12 171 GLY A CA 1
ATOM 1377 C C . GLY A 1 171 ? 6.193 -5.725 -14.421 1.00 93.12 171 GLY A C 1
ATOM 1378 O O . GLY A 1 171 ? 7.353 -5.301 -14.512 1.00 93.12 171 GLY A O 1
ATOM 1379 N N . GLY A 1 172 ? 5.657 -6.014 -13.238 1.00 95.56 172 GLY A N 1
ATOM 1380 C CA . GLY A 1 172 ? 6.321 -5.804 -11.954 1.00 95.56 172 GLY A CA 1
ATOM 1381 C C . GLY A 1 172 ? 6.259 -4.355 -11.470 1.00 95.56 172 GLY A C 1
ATOM 1382 O O . GLY A 1 172 ? 6.042 -3.418 -12.236 1.00 95.56 172 GLY A O 1
ATOM 1383 N N . TRP A 1 173 ? 6.497 -4.167 -10.178 1.00 97.50 173 TRP A N 1
ATOM 1384 C CA . TRP A 1 173 ? 6.329 -2.886 -9.489 1.00 97.50 173 TRP A CA 1
ATOM 1385 C C . TRP A 1 173 ? 7.489 -1.925 -9.744 1.00 97.50 173 TRP A C 1
ATOM 1387 O O . TRP A 1 173 ? 8.642 -2.336 -9.650 1.00 97.50 173 TRP A O 1
ATOM 1397 N N . PHE A 1 174 ? 7.234 -0.649 -10.004 1.00 97.38 174 PHE A N 1
ATOM 1398 C CA . PHE A 1 174 ? 8.301 0.354 -10.034 1.00 97.38 174 PHE A CA 1
ATOM 1399 C C . PHE A 1 174 ? 9.017 0.458 -8.677 1.00 97.38 174 PHE A C 1
ATOM 1401 O O . PHE A 1 174 ? 8.411 0.269 -7.623 1.00 97.38 174 PHE A O 1
ATOM 1408 N N . ASN A 1 175 ? 10.313 0.780 -8.679 1.00 96.12 175 ASN A N 1
ATOM 1409 C CA . ASN A 1 175 ? 11.057 0.959 -7.428 1.00 96.12 175 ASN A CA 1
ATOM 1410 C C . ASN A 1 175 ? 10.640 2.245 -6.694 1.00 96.12 175 ASN A C 1
ATOM 1412 O O . ASN A 1 175 ? 10.614 2.273 -5.463 1.00 96.12 175 ASN A O 1
ATOM 1416 N N . SER A 1 176 ? 10.304 3.306 -7.432 1.00 97.50 176 SER A N 1
ATOM 1417 C CA . SER A 1 176 ? 9.742 4.532 -6.860 1.00 97.50 176 SER A CA 1
ATOM 1418 C C . SER A 1 176 ? 8.913 5.325 -7.864 1.00 97.50 176 SER A C 1
ATOM 1420 O O . SER A 1 176 ? 9.126 5.255 -9.080 1.00 97.50 176 SER A O 1
ATOM 1422 N N . LEU A 1 177 ? 7.994 6.119 -7.327 1.00 98.25 177 LEU A N 1
ATOM 1423 C CA . LEU A 1 177 ? 7.136 7.052 -8.041 1.00 98.25 177 LEU A CA 1
ATOM 1424 C C . LEU A 1 177 ? 7.379 8.476 -7.523 1.00 98.25 177 LEU A C 1
ATOM 1426 O O . LEU A 1 177 ? 7.882 8.682 -6.414 1.00 98.25 177 LEU A O 1
ATOM 1430 N N . THR A 1 178 ? 7.002 9.468 -8.320 1.00 97.88 178 THR A N 1
ATOM 1431 C CA . THR A 1 178 ? 6.842 10.847 -7.856 1.00 97.88 178 THR A CA 1
ATOM 1432 C C . THR A 1 178 ? 5.692 10.928 -6.851 1.00 97.88 178 THR A C 1
ATOM 1434 O O . THR A 1 178 ? 4.894 9.999 -6.723 1.00 97.88 178 THR A O 1
ATOM 1437 N N . GLN A 1 179 ? 5.564 12.065 -6.165 1.00 96.31 179 GLN A N 1
ATOM 1438 C CA . GLN A 1 179 ? 4.426 12.317 -5.275 1.00 96.31 179 GLN A CA 1
ATOM 1439 C C . GLN A 1 179 ? 3.074 12.121 -5.978 1.00 96.31 179 GLN A C 1
ATOM 1441 O O . GLN A 1 179 ? 2.163 11.539 -5.405 1.00 96.31 179 GLN A O 1
ATOM 1446 N N . THR A 1 180 ? 2.980 12.541 -7.242 1.00 96.56 180 THR A N 1
ATOM 1447 C CA . THR A 1 180 ? 1.774 12.454 -8.079 1.00 96.56 180 THR A CA 1
ATOM 1448 C C . THR A 1 180 ? 1.536 11.063 -8.685 1.00 96.56 180 THR A C 1
ATOM 1450 O O . THR A 1 180 ? 0.673 10.922 -9.544 1.00 96.56 180 THR A O 1
ATOM 1453 N N . GLY A 1 181 ? 2.335 10.053 -8.323 1.00 96.62 181 GLY A N 1
ATOM 1454 C CA . GLY A 1 181 ? 2.183 8.678 -8.811 1.00 96.62 181 GLY A CA 1
ATOM 1455 C C . GLY A 1 181 ? 2.793 8.385 -10.183 1.00 96.62 181 GLY A C 1
ATOM 1456 O O . GLY A 1 181 ? 2.596 7.293 -10.707 1.00 96.62 181 GLY A O 1
ATOM 1457 N N . ALA A 1 182 ? 3.561 9.306 -10.776 1.00 97.88 182 ALA A N 1
ATOM 1458 C CA . ALA A 1 182 ? 4.266 9.025 -12.028 1.00 97.88 182 ALA A CA 1
ATOM 1459 C C . ALA A 1 182 ? 5.532 8.183 -11.766 1.00 97.88 182 ALA A C 1
ATOM 1461 O O . ALA A 1 182 ? 6.213 8.422 -10.765 1.00 97.88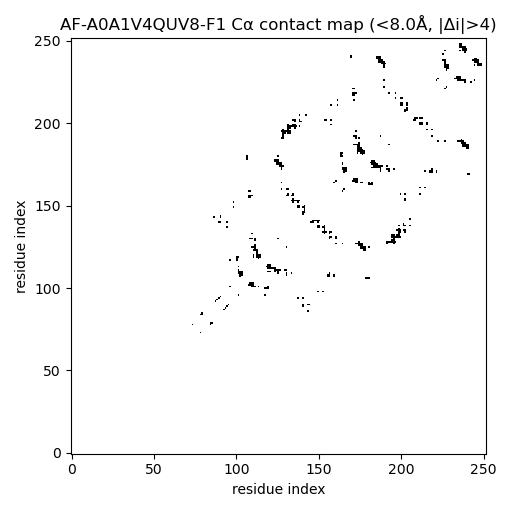 182 ALA A O 1
ATOM 1462 N N . PRO A 1 183 ? 5.920 7.241 -12.645 1.00 97.12 183 PRO A N 1
ATOM 1463 C CA . PRO A 1 183 ? 7.129 6.444 -12.447 1.00 97.12 183 PRO A CA 1
ATOM 1464 C C . PRO A 1 183 ? 8.385 7.319 -12.365 1.00 97.12 183 PRO A C 1
ATOM 1466 O O . PRO A 1 183 ? 8.697 8.065 -13.292 1.00 97.12 183 PRO A O 1
ATOM 1469 N N . LYS A 1 184 ? 9.125 7.220 -11.254 1.00 96.50 184 LYS A N 1
ATOM 1470 C CA . LYS A 1 184 ? 10.377 7.965 -11.031 1.00 96.50 184 LYS A CA 1
ATOM 1471 C C . LYS A 1 184 ? 11.602 7.080 -11.228 1.00 96.50 184 LYS A C 1
ATOM 1473 O O . LYS A 1 184 ? 12.566 7.491 -11.867 1.00 96.50 184 LYS A O 1
ATOM 1478 N N . CYS A 1 185 ? 11.568 5.862 -10.690 1.00 95.06 185 CYS A N 1
ATOM 1479 C CA . CYS A 1 185 ? 12.603 4.855 -10.889 1.00 95.06 185 CYS A CA 1
ATOM 1480 C C . CYS A 1 185 ? 11.975 3.585 -11.455 1.00 95.06 185 CYS A C 1
ATOM 1482 O O . CYS A 1 185 ? 11.334 2.817 -10.736 1.00 95.06 185 CYS A O 1
ATOM 1484 N N . THR A 1 186 ? 12.184 3.366 -12.754 1.00 94.31 186 THR A N 1
ATOM 1485 C CA . THR A 1 186 ? 11.577 2.246 -13.480 1.00 94.31 186 THR A CA 1
ATOM 1486 C C . THR A 1 186 ? 12.343 0.934 -13.335 1.00 94.31 186 THR A C 1
ATOM 1488 O O . THR A 1 186 ? 11.821 -0.119 -13.683 1.00 94.31 186 THR A O 1
ATOM 1491 N N . SER A 1 187 ? 13.563 0.960 -12.784 1.00 91.00 187 SER A N 1
ATOM 1492 C CA . SER A 1 187 ? 14.269 -0.272 -12.410 1.00 91.00 187 SER A CA 1
ATOM 1493 C C . SER A 1 187 ? 13.459 -1.097 -11.408 1.00 91.00 187 SER A C 1
ATOM 1495 O O . SER A 1 187 ? 12.596 -0.569 -10.706 1.00 91.00 187 SER A O 1
ATOM 1497 N N . LYS A 1 188 ? 13.751 -2.395 -11.347 1.00 91.25 188 LYS A N 1
ATOM 1498 C CA . LYS A 1 188 ? 13.064 -3.361 -10.494 1.00 91.25 188 LYS A CA 1
ATOM 1499 C C . LYS A 1 188 ? 14.096 -4.028 -9.596 1.00 91.25 188 LYS A C 1
ATOM 1501 O O . LYS A 1 188 ? 15.074 -4.575 -10.101 1.00 91.25 188 LYS A O 1
ATOM 1506 N N . SER A 1 189 ? 13.910 -3.982 -8.280 1.00 92.94 189 SER A N 1
ATOM 1507 C CA . SER A 1 189 ? 14.699 -4.791 -7.345 1.00 92.94 189 SER A CA 1
ATOM 1508 C C . SER A 1 189 ? 13.874 -5.950 -6.801 1.00 92.94 189 SER A C 1
ATOM 1510 O O . SER A 1 189 ? 12.675 -5.810 -6.554 1.00 92.94 189 SER A O 1
ATOM 1512 N N . VAL A 1 190 ? 14.513 -7.105 -6.594 1.00 91.56 190 VAL A N 1
ATOM 1513 C CA . VAL A 1 190 ? 13.837 -8.287 -6.030 1.00 91.56 190 VAL A CA 1
ATOM 1514 C C . VAL A 1 190 ? 13.235 -7.966 -4.670 1.00 91.56 190 VAL A C 1
ATOM 1516 O O . VAL A 1 190 ? 12.100 -8.349 -4.397 1.00 91.56 190 VAL A O 1
ATOM 1519 N N . GLU A 1 191 ? 13.980 -7.242 -3.840 1.00 93.50 191 GLU A N 1
ATOM 1520 C CA . GLU A 1 191 ? 13.535 -6.824 -2.518 1.00 93.50 191 GLU A CA 1
ATOM 1521 C C . GLU A 1 191 ? 12.231 -6.020 -2.592 1.00 93.50 191 GLU A C 1
ATOM 1523 O O . GLU A 1 191 ? 11.244 -6.387 -1.951 1.00 93.50 191 GLU A O 1
ATOM 1528 N N . LEU A 1 192 ? 12.192 -4.964 -3.411 1.00 95.38 192 LEU A N 1
ATOM 1529 C CA . LEU A 1 192 ? 11.014 -4.104 -3.498 1.00 95.38 192 LEU A CA 1
ATOM 1530 C C . LEU A 1 192 ? 9.834 -4.836 -4.135 1.00 95.38 192 LEU A C 1
ATOM 1532 O O . LEU A 1 192 ? 8.714 -4.661 -3.665 1.00 95.38 192 LEU A O 1
ATOM 1536 N N . GLN A 1 193 ? 10.065 -5.732 -5.104 1.00 95.75 193 GLN A N 1
ATOM 1537 C CA . GLN A 1 193 ? 8.989 -6.590 -5.610 1.00 95.75 193 GLN A CA 1
ATOM 1538 C C . GLN A 1 193 ? 8.348 -7.416 -4.490 1.00 95.75 193 GLN A C 1
ATOM 1540 O O . GLN A 1 193 ? 7.124 -7.482 -4.374 1.00 95.75 193 GLN A O 1
ATOM 1545 N N . LEU A 1 194 ? 9.180 -8.069 -3.674 1.00 95.62 194 LEU A N 1
ATOM 1546 C CA . LEU A 1 194 ? 8.713 -8.941 -2.603 1.00 95.62 194 LEU A CA 1
ATOM 1547 C C . LEU A 1 194 ? 7.958 -8.152 -1.538 1.00 95.62 194 LEU A C 1
ATOM 1549 O O . LEU A 1 194 ? 6.846 -8.540 -1.189 1.00 95.62 194 LEU A O 1
ATOM 1553 N N . TYR A 1 195 ? 8.511 -7.034 -1.069 1.00 97.19 195 TYR A N 1
ATOM 1554 C CA . TYR A 1 195 ? 7.840 -6.211 -0.066 1.00 97.19 195 TYR A CA 1
ATOM 1555 C C . TYR A 1 195 ? 6.542 -5.594 -0.582 1.00 97.19 195 TYR A C 1
ATOM 1557 O O . TYR A 1 195 ? 5.575 -5.540 0.175 1.00 97.19 195 TYR A O 1
ATOM 1565 N N . THR A 1 196 ? 6.463 -5.207 -1.860 1.00 98.44 196 THR A N 1
ATOM 1566 C CA . THR A 1 196 ? 5.193 -4.757 -2.442 1.00 98.44 196 THR A CA 1
ATOM 1567 C C . THR A 1 196 ? 4.145 -5.872 -2.452 1.00 98.44 196 THR A C 1
ATOM 1569 O O . THR A 1 196 ? 2.980 -5.613 -2.154 1.00 98.44 196 THR A O 1
ATOM 1572 N N . ASN A 1 197 ? 4.540 -7.126 -2.679 1.00 98.56 197 ASN A N 1
ATOM 1573 C CA . ASN A 1 197 ? 3.607 -8.255 -2.654 1.00 98.56 197 ASN A CA 1
ATOM 1574 C C . ASN A 1 197 ? 3.090 -8.597 -1.244 1.00 98.56 197 ASN A C 1
ATOM 1576 O O . ASN A 1 197 ? 1.970 -9.084 -1.129 1.00 98.56 197 ASN A O 1
ATOM 1580 N N . VAL A 1 198 ? 3.859 -8.359 -0.173 1.00 98.44 198 VAL A N 1
ATOM 1581 C CA . VAL A 1 198 ? 3.494 -8.794 1.195 1.00 98.44 198 VAL A CA 1
ATOM 1582 C C . VAL A 1 198 ? 2.195 -8.153 1.694 1.00 98.44 198 VAL A C 1
ATOM 1584 O O . VAL A 1 198 ? 1.306 -8.864 2.163 1.00 98.44 198 VAL A O 1
ATOM 1587 N N . GLY A 1 199 ? 2.053 -6.831 1.587 1.00 98.56 199 GLY A N 1
ATOM 1588 C CA . GLY A 1 199 ? 0.830 -6.146 2.013 1.00 98.56 199 GLY A CA 1
ATOM 1589 C C . GLY A 1 199 ? -0.373 -6.491 1.152 1.00 98.56 199 GLY A C 1
ATOM 1590 O O . GLY A 1 199 ? -1.443 -6.774 1.685 1.00 98.56 199 GLY A O 1
ATOM 1591 N N . LEU A 1 200 ? -0.177 -6.575 -0.166 1.00 98.81 200 LEU A N 1
ATOM 1592 C CA . LEU A 1 200 ? -1.215 -7.016 -1.098 1.00 98.81 200 LEU A CA 1
ATOM 1593 C C . LEU A 1 200 ? -1.667 -8.459 -0.817 1.00 98.81 200 LEU A C 1
ATOM 1595 O O . LEU A 1 200 ? -2.846 -8.769 -0.963 1.00 98.81 200 LEU A O 1
ATOM 1599 N N . ALA A 1 201 ? -0.765 -9.340 -0.373 1.00 98.81 201 ALA A N 1
ATOM 1600 C CA . ALA A 1 201 ? -1.106 -10.713 -0.015 1.00 98.81 201 ALA A CA 1
ATOM 1601 C C . ALA A 1 201 ? -1.984 -10.779 1.243 1.00 98.81 201 ALA A C 1
ATOM 1603 O O . ALA A 1 201 ? -2.968 -11.520 1.256 1.00 98.81 201 ALA A O 1
ATOM 1604 N N . LEU A 1 202 ? -1.677 -9.989 2.282 1.00 98.81 202 LEU A N 1
ATOM 1605 C CA . LEU A 1 202 ? -2.547 -9.908 3.460 1.00 98.81 202 LEU A CA 1
ATOM 1606 C C . LEU A 1 202 ? -3.890 -9.248 3.117 1.00 98.81 202 LEU A C 1
ATOM 1608 O O . LEU A 1 202 ? -4.932 -9.689 3.603 1.00 98.81 202 LEU A O 1
ATOM 1612 N N . TYR A 1 203 ? -3.885 -8.242 2.242 1.00 98.88 203 TYR A N 1
ATOM 1613 C CA . TYR A 1 203 ? -5.110 -7.619 1.750 1.00 98.88 203 TYR A CA 1
ATOM 1614 C C . TYR A 1 203 ? -5.994 -8.619 0.995 1.00 98.88 203 TYR A C 1
ATOM 1616 O O . TYR A 1 203 ? -7.187 -8.718 1.280 1.00 98.88 203 TYR A O 1
ATOM 1624 N N . TYR A 1 204 ? -5.410 -9.424 0.101 1.00 98.81 204 TYR A N 1
ATOM 1625 C CA . TYR A 1 204 ? -6.108 -10.521 -0.572 1.00 98.81 204 TYR A CA 1
ATOM 1626 C C . TYR A 1 204 ? -6.674 -11.528 0.430 1.00 98.81 204 TYR A C 1
ATOM 1628 O O . TYR A 1 204 ? -7.842 -11.885 0.343 1.00 98.81 204 TYR A O 1
ATOM 1636 N N . PHE A 1 205 ? -5.878 -11.954 1.414 1.00 98.56 205 PHE A N 1
ATOM 1637 C CA . PHE A 1 205 ? -6.349 -12.857 2.465 1.00 98.56 205 PHE A CA 1
ATOM 1638 C C . PHE A 1 205 ? -7.552 -12.282 3.231 1.00 98.56 205 PHE A C 1
ATOM 1640 O O . PHE A 1 205 ? -8.453 -13.021 3.618 1.00 98.56 205 PHE A O 1
ATOM 1647 N N . THR A 1 206 ? -7.576 -10.963 3.419 1.00 98.25 206 THR A N 1
ATOM 1648 C CA . THR A 1 206 ? -8.624 -10.255 4.160 1.00 98.25 206 THR A CA 1
ATOM 1649 C C . THR A 1 206 ? -9.903 -10.056 3.338 1.00 98.25 206 THR A C 1
ATOM 1651 O O . THR A 1 206 ? -10.992 -10.068 3.903 1.00 98.25 206 THR A O 1
ATOM 1654 N N . THR A 1 207 ? -9.794 -9.865 2.018 1.00 98.56 207 THR A N 1
ATOM 1655 C CA . THR A 1 207 ? -10.916 -9.410 1.168 1.00 98.56 207 THR A CA 1
ATOM 1656 C C . THR A 1 207 ? -11.334 -10.373 0.062 1.00 98.56 207 THR A C 1
ATOM 1658 O O . THR A 1 207 ? -12.464 -10.294 -0.413 1.00 98.56 207 THR A O 1
ATOM 1661 N N . GLY A 1 208 ? -10.437 -11.251 -0.381 1.00 98.38 208 GLY A N 1
ATOM 1662 C CA . GLY A 1 208 ? -10.608 -12.053 -1.59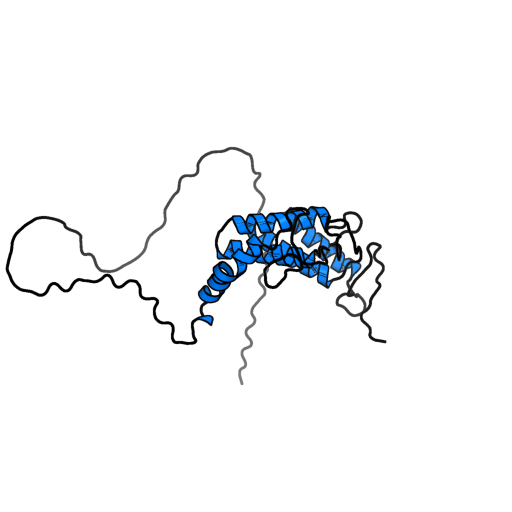1 1.00 98.38 208 GLY A CA 1
ATOM 1663 C C . GLY A 1 208 ? -10.490 -11.262 -2.901 1.00 98.38 208 GLY A C 1
ATOM 1664 O O . GLY A 1 208 ? -10.969 -11.739 -3.925 1.00 98.38 208 GLY A O 1
ATOM 1665 N N . ASP A 1 209 ? -9.893 -10.062 -2.905 1.00 98.56 209 ASP A N 1
ATOM 1666 C CA . ASP A 1 209 ? -9.750 -9.256 -4.127 1.00 98.56 209 ASP A CA 1
ATOM 1667 C C . ASP A 1 209 ? -8.798 -9.909 -5.152 1.00 98.56 209 ASP A C 1
ATOM 1669 O O . ASP A 1 209 ? -7.571 -9.841 -5.060 1.00 98.56 209 ASP A O 1
ATOM 1673 N N . GLU A 1 210 ? -9.374 -10.539 -6.173 1.00 98.38 210 GLU A N 1
ATOM 1674 C CA . GLU A 1 210 ? -8.636 -11.250 -7.222 1.00 98.38 210 GLU A CA 1
ATOM 1675 C C . GLU A 1 210 ? -7.730 -10.335 -8.072 1.00 98.38 210 GLU A C 1
ATOM 1677 O O . GLU A 1 210 ? -6.770 -10.822 -8.684 1.00 98.38 210 GLU A O 1
ATOM 1682 N N . ARG A 1 211 ? -7.961 -9.010 -8.088 1.00 98.38 211 ARG A N 1
ATOM 1683 C CA . ARG A 1 211 ? -7.096 -8.060 -8.815 1.00 98.38 211 ARG A CA 1
ATOM 1684 C C . ARG A 1 211 ? -5.686 -8.066 -8.234 1.00 98.38 211 ARG A C 1
ATOM 1686 O O . ARG A 1 211 ? -4.709 -8.182 -8.976 1.00 98.38 211 ARG A O 1
ATOM 1693 N N . VAL A 1 212 ? -5.572 -7.999 -6.904 1.00 98.25 212 VAL A N 1
ATOM 1694 C CA . VAL A 1 212 ? -4.266 -7.982 -6.231 1.00 98.25 212 VAL A CA 1
ATOM 1695 C C . VAL A 1 212 ? -3.565 -9.333 -6.335 1.00 98.25 212 VAL A C 1
ATOM 1697 O O . VAL A 1 212 ? -2.358 -9.376 -6.572 1.00 98.25 212 VAL A O 1
ATOM 1700 N N . ARG A 1 213 ? -4.310 -10.443 -6.250 1.00 98.31 213 ARG A N 1
ATOM 1701 C CA . ARG A 1 213 ? -3.749 -11.788 -6.417 1.00 98.31 213 ARG A CA 1
ATOM 1702 C C . ARG A 1 213 ? -3.125 -11.957 -7.795 1.00 98.31 213 ARG A C 1
ATOM 1704 O O . ARG A 1 213 ? -1.987 -12.414 -7.887 1.00 98.31 213 ARG A O 1
ATOM 1711 N N . SER A 1 214 ? -3.843 -11.546 -8.838 1.00 97.88 214 SER A N 1
ATOM 1712 C CA . SER A 1 214 ? -3.368 -11.635 -10.220 1.00 97.88 214 SER A CA 1
ATOM 1713 C C . SER A 1 214 ? -2.023 -10.916 -10.393 1.00 97.88 214 SER A C 1
ATOM 1715 O O . SER A 1 214 ? -1.084 -11.484 -10.951 1.00 97.88 214 SER A O 1
ATOM 1717 N N . ARG A 1 215 ? -1.876 -9.710 -9.822 1.00 97.75 215 ARG A N 1
ATOM 1718 C CA . ARG A 1 215 ? -0.607 -8.961 -9.860 1.00 97.75 215 ARG A CA 1
ATOM 1719 C C . ARG A 1 215 ? 0.511 -9.598 -9.033 1.00 97.75 215 ARG A C 1
ATOM 1721 O O . ARG A 1 215 ? 1.661 -9.598 -9.472 1.00 97.75 215 ARG A O 1
ATOM 1728 N N . ILE A 1 216 ? 0.207 -10.177 -7.870 1.00 98.31 216 ILE A N 1
ATOM 1729 C CA . ILE A 1 216 ? 1.203 -10.908 -7.065 1.00 98.31 216 ILE A CA 1
ATOM 1730 C C . ILE A 1 216 ? 1.729 -12.124 -7.838 1.00 98.31 216 ILE A C 1
ATOM 1732 O O . ILE A 1 216 ? 2.943 -12.332 -7.911 1.00 98.31 216 ILE A O 1
ATOM 1736 N N . GLU A 1 217 ? 0.837 -12.924 -8.424 1.00 97.62 217 GLU A N 1
ATOM 1737 C CA . GLU A 1 217 ? 1.209 -14.105 -9.210 1.00 97.62 217 GLU A CA 1
ATOM 1738 C C . GLU A 1 217 ? 2.072 -13.712 -10.418 1.00 97.62 217 GLU A C 1
ATOM 1740 O O . GLU A 1 217 ? 3.111 -14.332 -10.673 1.00 97.62 217 GLU A O 1
ATOM 1745 N N . GLU A 1 218 ? 1.708 -12.628 -11.105 1.00 96.06 218 GLU A N 1
ATOM 1746 C CA . GLU A 1 218 ? 2.483 -12.079 -12.213 1.00 96.06 218 GLU A CA 1
ATOM 1747 C C . GLU A 1 218 ? 3.870 -11.579 -11.771 1.00 96.06 218 GLU A C 1
ATOM 1749 O O . GLU A 1 218 ? 4.876 -11.948 -12.381 1.00 96.06 218 GLU A O 1
ATOM 1754 N N . SER A 1 219 ? 3.959 -10.826 -10.669 1.00 95.56 219 SER A N 1
ATOM 1755 C CA . SER A 1 219 ? 5.231 -10.361 -10.093 1.00 95.56 219 SER A CA 1
ATOM 1756 C C . SER A 1 219 ? 6.153 -11.535 -9.740 1.00 95.56 219 SER A C 1
ATOM 1758 O O . SER A 1 219 ? 7.345 -11.538 -10.068 1.00 95.56 219 SER A O 1
ATOM 1760 N N . VAL A 1 220 ? 5.606 -12.588 -9.120 1.00 94.81 220 VAL A N 1
ATOM 1761 C CA . VAL A 1 220 ? 6.363 -13.800 -8.778 1.00 94.81 220 VAL A CA 1
ATOM 1762 C C . VAL A 1 220 ? 6.852 -14.519 -10.032 1.00 94.81 220 VAL A C 1
ATOM 1764 O O . VAL A 1 220 ? 8.004 -14.964 -10.052 1.00 94.81 220 VAL A O 1
ATOM 1767 N N . ARG A 1 221 ? 6.013 -14.624 -11.069 1.00 93.44 221 ARG A N 1
ATOM 1768 C CA . ARG A 1 221 ? 6.390 -15.225 -12.353 1.00 93.44 221 ARG A CA 1
ATOM 1769 C C . ARG A 1 221 ? 7.538 -14.454 -13.001 1.00 93.44 221 ARG A C 1
ATOM 1771 O O . ARG A 1 221 ? 8.539 -15.076 -13.340 1.00 93.44 221 ARG A O 1
ATOM 1778 N N . ILE A 1 222 ? 7.422 -13.128 -13.108 1.00 90.12 222 ILE A N 1
ATOM 1779 C CA . ILE A 1 222 ? 8.454 -12.260 -13.697 1.00 90.12 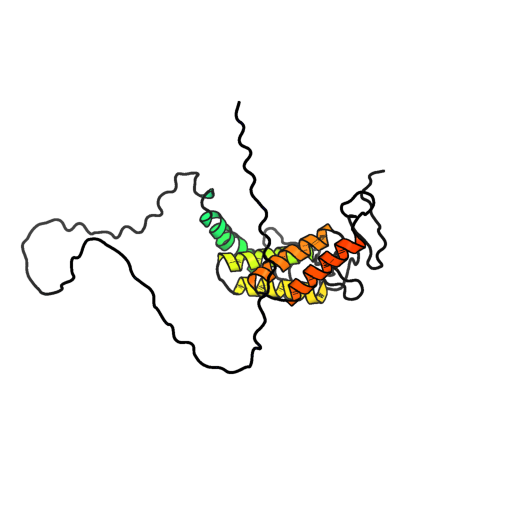222 ILE A CA 1
ATOM 1780 C C . ILE A 1 222 ? 9.773 -12.423 -12.954 1.00 90.12 222 ILE A C 1
ATOM 1782 O O . ILE A 1 222 ? 10.802 -12.644 -13.579 1.00 90.12 222 ILE A O 1
ATOM 1786 N N . ARG A 1 223 ? 9.760 -12.393 -11.619 1.00 88.44 223 ARG A N 1
ATOM 1787 C CA . ARG A 1 223 ? 10.977 -12.578 -10.820 1.00 88.44 223 ARG A CA 1
ATOM 1788 C C . ARG A 1 223 ? 11.639 -13.937 -11.075 1.00 88.44 223 ARG A C 1
ATOM 1790 O O . ARG A 1 223 ? 12.858 -13.998 -11.194 1.00 88.44 223 ARG A O 1
ATOM 1797 N N . ARG A 1 224 ? 10.855 -15.018 -11.170 1.00 87.62 224 ARG A N 1
ATOM 1798 C CA . ARG A 1 224 ? 11.373 -16.367 -11.470 1.00 87.62 224 ARG A CA 1
ATOM 1799 C C . ARG A 1 224 ? 12.023 -16.464 -12.846 1.00 87.62 224 ARG A C 1
ATOM 1801 O O . ARG A 1 224 ? 12.921 -17.273 -13.004 1.00 87.62 224 ARG A O 1
ATOM 1808 N N . THR A 1 225 ? 11.583 -15.668 -13.817 1.00 86.31 225 THR A N 1
ATOM 1809 C CA . THR A 1 225 ? 12.135 -15.704 -15.179 1.00 86.31 225 THR A CA 1
ATOM 1810 C C . THR A 1 225 ? 13.233 -14.671 -15.417 1.00 86.31 225 THR A C 1
ATOM 1812 O O . THR A 1 225 ? 14.172 -14.946 -16.147 1.00 86.31 225 THR A O 1
ATOM 1815 N N . ALA A 1 226 ? 13.112 -13.476 -14.838 1.00 82.75 226 ALA A N 1
ATOM 1816 C CA . ALA A 1 226 ? 13.980 -12.334 -15.129 1.00 82.75 226 ALA A CA 1
ATOM 1817 C C . ALA A 1 226 ? 15.134 -12.173 -14.133 1.00 82.75 226 ALA A C 1
ATOM 1819 O O . ALA A 1 226 ? 16.139 -11.552 -14.467 1.00 82.75 226 ALA A O 1
ATOM 1820 N N . ALA A 1 227 ? 14.986 -12.686 -12.908 1.00 84.88 227 ALA A N 1
ATOM 1821 C CA . ALA A 1 227 ? 15.957 -12.476 -11.840 1.00 84.88 227 ALA A CA 1
ATOM 1822 C C . ALA A 1 227 ? 16.579 -13.769 -11.308 1.00 84.88 227 ALA A C 1
ATOM 1824 O O . ALA A 1 227 ? 17.454 -13.669 -10.462 1.00 84.88 227 ALA A O 1
ATOM 1825 N N . HIS A 1 228 ? 16.150 -14.956 -11.743 1.00 86.06 228 HIS A N 1
ATOM 1826 C CA . HIS A 1 228 ? 16.743 -16.212 -11.281 1.00 86.06 228 HIS A CA 1
ATOM 1827 C C . HIS A 1 228 ? 18.164 -16.385 -11.840 1.00 86.06 228 HIS A C 1
ATOM 1829 O O . HIS A 1 228 ? 18.394 -16.151 -13.026 1.00 86.06 228 HIS A O 1
ATOM 1835 N N . ASP A 1 229 ? 19.109 -16.778 -10.987 1.00 88.88 229 ASP A N 1
ATOM 1836 C CA . ASP A 1 229 ? 20.467 -17.132 -11.408 1.00 88.88 229 ASP A CA 1
ATOM 1837 C C . ASP A 1 229 ? 20.523 -18.645 -11.667 1.00 88.88 229 ASP A C 1
ATOM 1839 O O . ASP A 1 229 ? 20.586 -19.445 -10.734 1.00 88.88 229 ASP A O 1
ATOM 1843 N N . ASP A 1 230 ? 20.476 -19.049 -12.938 1.00 86.62 230 ASP A N 1
ATOM 1844 C CA . ASP A 1 230 ? 20.512 -20.467 -13.323 1.00 86.62 230 ASP A CA 1
ATOM 1845 C C . ASP A 1 230 ? 21.891 -21.120 -13.116 1.00 86.62 230 ASP A C 1
ATOM 1847 O O . ASP A 1 230 ? 21.991 -22.347 -13.082 1.00 86.62 230 ASP A O 1
ATOM 1851 N N . GLN A 1 231 ? 22.961 -20.329 -12.977 1.00 88.81 231 GLN A N 1
ATOM 1852 C CA . GLN A 1 231 ? 24.320 -20.845 -12.825 1.00 88.81 231 GLN A CA 1
ATOM 1853 C C . GLN A 1 231 ? 24.625 -21.217 -11.371 1.00 88.81 231 GLN A C 1
ATOM 1855 O O . GLN A 1 231 ? 25.241 -22.254 -11.118 1.00 88.81 231 GLN A O 1
ATOM 1860 N N . PHE A 1 232 ? 24.218 -20.374 -10.421 1.00 88.75 232 PHE A N 1
ATOM 1861 C CA . PHE A 1 232 ? 24.542 -20.532 -8.998 1.00 88.75 232 PHE A CA 1
ATOM 1862 C C . PHE A 1 232 ? 23.315 -20.748 -8.103 1.00 88.75 232 PHE A C 1
ATOM 1864 O O . PHE A 1 232 ? 23.467 -21.023 -6.912 1.00 88.75 232 PHE A O 1
ATOM 1871 N N . GLY A 1 233 ? 22.107 -20.665 -8.664 1.00 86.75 233 GLY A N 1
ATOM 1872 C CA . GLY A 1 233 ? 20.862 -20.629 -7.908 1.00 86.75 233 GLY A CA 1
ATOM 1873 C C . GLY A 1 233 ? 20.639 -19.278 -7.221 1.00 86.75 233 GLY A C 1
ATOM 1874 O O . GLY A 1 233 ? 21.539 -18.453 -7.071 1.00 86.75 233 GLY A O 1
ATOM 1875 N N . GLY A 1 234 ? 19.412 -19.047 -6.756 1.00 88.19 234 GLY A N 1
ATOM 1876 C CA . GLY A 1 234 ? 19.042 -17.789 -6.102 1.00 88.19 234 GLY A CA 1
ATOM 1877 C C . GLY A 1 234 ? 18.581 -16.722 -7.095 1.00 88.19 234 GLY A C 1
ATOM 1878 O O . GLY A 1 234 ? 18.019 -17.050 -8.140 1.00 88.19 234 GLY A O 1
ATOM 1879 N N . TYR A 1 235 ? 18.732 -15.444 -6.728 1.00 87.75 235 TYR A N 1
ATOM 1880 C CA . TYR A 1 235 ? 18.228 -14.325 -7.527 1.00 87.75 235 TYR A CA 1
ATOM 1881 C C . TYR A 1 235 ? 19.213 -13.148 -7.600 1.00 87.75 235 TYR A C 1
ATOM 1883 O O . TYR A 1 235 ? 19.759 -12.727 -6.576 1.00 87.75 235 TYR A O 1
ATOM 1891 N N . TYR A 1 236 ? 19.361 -12.560 -8.790 1.00 87.19 236 TYR A N 1
ATOM 1892 C CA . TYR A 1 236 ? 19.961 -11.241 -8.990 1.00 87.19 236 TYR A CA 1
ATOM 1893 C C . TYR A 1 236 ? 19.169 -10.174 -8.238 1.00 87.19 236 TYR A C 1
ATOM 1895 O O . TYR A 1 236 ? 17.949 -10.252 -8.131 1.00 87.19 236 TYR A O 1
ATOM 1903 N N . GLN A 1 237 ? 19.847 -9.143 -7.735 1.00 86.25 237 GLN A N 1
ATOM 1904 C CA . GLN A 1 237 ? 19.210 -8.160 -6.850 1.00 86.25 237 GLN A CA 1
ATOM 1905 C C . GLN A 1 237 ? 18.310 -7.162 -7.593 1.00 86.25 237 GLN A C 1
ATOM 1907 O O . GLN A 1 237 ? 17.391 -6.602 -6.992 1.00 86.25 237 GLN A O 1
ATOM 1912 N N . GLY A 1 238 ? 18.518 -6.961 -8.896 1.00 82.94 238 GLY A N 1
ATOM 1913 C CA . GLY A 1 238 ? 17.655 -6.103 -9.701 1.00 82.94 238 GLY A CA 1
ATOM 1914 C C . GLY A 1 238 ? 17.908 -6.163 -11.206 1.00 82.94 238 GLY A C 1
ATOM 1915 O O . GLY A 1 238 ? 18.947 -6.636 -11.669 1.00 82.94 238 GLY A O 1
ATOM 1916 N N . TRP A 1 239 ? 16.936 -5.662 -11.966 1.00 81.12 239 TRP A N 1
ATOM 1917 C CA . TRP A 1 239 ? 16.934 -5.606 -13.427 1.00 81.12 239 TRP A CA 1
ATOM 1918 C C . TRP A 1 239 ? 16.305 -4.296 -13.929 1.00 81.12 239 TRP A C 1
ATOM 1920 O O . TRP A 1 239 ? 15.540 -3.635 -13.222 1.00 81.12 239 TRP A O 1
ATOM 1930 N N . GLN A 1 240 ? 16.643 -3.885 -15.154 1.00 74.31 240 GLN A N 1
ATOM 1931 C CA . GLN A 1 240 ? 15.934 -2.794 -15.842 1.00 74.31 240 GLN A CA 1
ATOM 1932 C C . GLN A 1 240 ? 14.686 -3.307 -16.578 1.00 74.31 240 GLN A C 1
ATOM 1934 O O . GLN A 1 240 ? 14.640 -4.497 -16.891 1.00 74.31 240 GLN A O 1
ATOM 1939 N N . PRO A 1 241 ? 13.716 -2.428 -16.912 1.00 62.81 241 PRO A N 1
ATOM 1940 C CA . PRO A 1 241 ? 12.476 -2.800 -17.605 1.00 62.81 241 PRO A CA 1
ATOM 1941 C C . PRO A 1 241 ? 12.688 -3.675 -18.848 1.00 62.81 241 PRO A C 1
ATOM 1943 O O . PRO A 1 241 ? 12.061 -4.719 -18.976 1.00 62.81 241 PRO A O 1
ATOM 1946 N N . ALA A 1 242 ? 13.685 -3.349 -19.680 1.00 61.31 242 ALA A N 1
ATOM 1947 C CA . ALA A 1 242 ? 14.066 -4.131 -20.863 1.00 61.31 242 ALA A CA 1
ATOM 1948 C C . ALA A 1 242 ? 14.816 -5.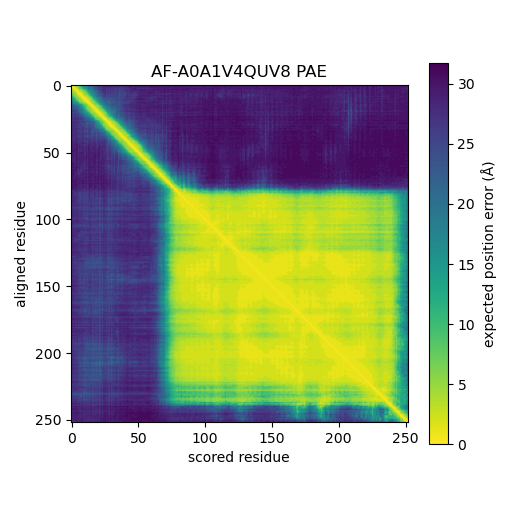453 -20.557 1.00 61.31 242 ALA A C 1
ATOM 1950 O O . ALA A 1 242 ? 15.511 -5.981 -21.422 1.00 61.31 242 ALA A O 1
ATOM 1951 N N . ILE A 1 243 ? 14.724 -5.971 -19.325 1.00 57.81 243 ILE A N 1
ATOM 1952 C CA . ILE A 1 243 ? 15.350 -7.216 -18.845 1.00 57.81 243 ILE A CA 1
ATOM 1953 C C . ILE A 1 243 ? 16.847 -7.258 -19.177 1.00 57.81 243 ILE A C 1
ATOM 1955 O O . ILE A 1 243 ? 17.384 -8.198 -19.757 1.00 57.81 243 ILE A O 1
ATOM 1959 N N . ARG A 1 244 ? 17.554 -6.195 -18.799 1.00 52.69 244 ARG A N 1
ATOM 1960 C CA . ARG A 1 244 ? 19.015 -6.196 -18.764 1.00 52.69 244 ARG A CA 1
ATOM 1961 C C . ARG A 1 244 ? 19.426 -6.162 -17.295 1.00 52.69 244 ARG A C 1
ATOM 1963 O O . ARG A 1 244 ? 18.945 -5.319 -16.538 1.00 52.69 244 ARG A O 1
ATOM 1970 N N . ILE A 1 245 ? 20.209 -7.152 -16.873 1.00 53.94 245 ILE A N 1
ATOM 1971 C CA . ILE A 1 245 ? 20.669 -7.319 -15.488 1.00 53.94 245 ILE A CA 1
ATOM 1972 C C . ILE A 1 245 ? 21.821 -6.331 -15.266 1.00 53.94 245 ILE A C 1
ATOM 1974 O O . ILE A 1 245 ? 22.763 -6.308 -16.056 1.00 53.94 245 ILE A O 1
ATOM 1978 N N . PHE A 1 246 ? 21.737 -5.492 -14.227 1.00 49.75 246 PHE A N 1
ATOM 1979 C CA . PHE A 1 246 ? 22.731 -4.433 -13.964 1.00 49.75 246 PHE A CA 1
ATOM 1980 C C . PHE A 1 246 ? 23.563 -4.646 -12.697 1.00 49.75 246 PHE A C 1
ATOM 1982 O O . PHE A 1 246 ? 24.498 -3.883 -12.470 1.00 49.75 246 PHE A O 1
ATOM 1989 N N . TYR A 1 247 ? 23.247 -5.642 -11.863 1.00 47.72 247 TYR A N 1
ATOM 1990 C CA . TYR A 1 247 ? 23.931 -5.812 -10.583 1.00 47.72 247 TYR A CA 1
ATOM 1991 C C . TYR A 1 247 ? 23.946 -7.277 -10.131 1.00 47.72 247 TYR A C 1
ATOM 1993 O O . TYR A 1 247 ? 22.903 -7.844 -9.803 1.00 47.72 247 TYR A O 1
ATOM 2001 N N . ASP A 1 248 ? 25.136 -7.880 -10.107 1.00 54.88 248 ASP A N 1
ATOM 2002 C CA . ASP A 1 248 ? 25.369 -9.274 -9.701 1.00 54.88 248 ASP A CA 1
ATOM 2003 C C . ASP A 1 248 ? 25.766 -9.422 -8.218 1.00 54.88 248 ASP A C 1
ATOM 2005 O O . ASP A 1 248 ? 25.984 -10.532 -7.739 1.00 54.88 248 ASP A O 1
ATOM 2009 N N . GLY A 1 249 ? 25.855 -8.311 -7.476 1.00 48.91 249 GLY A N 1
ATOM 2010 C CA . GLY A 1 249 ? 26.170 -8.307 -6.047 1.00 48.91 249 GLY A CA 1
ATOM 2011 C C . GLY A 1 249 ? 27.603 -8.714 -5.689 1.00 48.91 249 GLY A C 1
ATOM 2012 O O . GLY A 1 249 ? 27.891 -8.880 -4.502 1.00 48.91 249 GLY A O 1
ATOM 2013 N N . ARG A 1 250 ? 28.517 -8.859 -6.658 1.00 44.59 250 ARG A N 1
ATOM 2014 C CA . ARG A 1 250 ? 29.914 -9.212 -6.377 1.00 44.59 250 ARG A CA 1
ATOM 2015 C C . ARG A 1 250 ? 30.687 -7.963 -5.945 1.00 44.59 250 ARG A C 1
ATOM 2017 O O . ARG A 1 250 ? 30.824 -7.009 -6.705 1.00 44.59 250 ARG A O 1
ATOM 2024 N N . ARG A 1 251 ? 31.212 -7.961 -4.713 1.00 38.78 251 ARG A N 1
ATOM 2025 C CA . ARG A 1 251 ? 32.297 -7.038 -4.338 1.00 38.78 251 ARG A CA 1
ATOM 2026 C C . ARG A 1 251 ? 33.533 -7.449 -5.144 1.00 38.78 251 ARG A C 1
ATOM 2028 O O . ARG A 1 251 ? 33.960 -8.594 -5.018 1.00 38.78 251 ARG A O 1
ATOM 2035 N N . THR A 1 252 ? 34.028 -6.544 -5.986 1.00 44.94 252 THR A N 1
ATOM 2036 C CA . THR A 1 252 ? 35.323 -6.661 -6.682 1.00 44.94 252 THR A CA 1
ATOM 2037 C C . THR A 1 252 ? 36.468 -6.841 -5.702 1.00 44.94 252 THR A C 1
ATOM 2039 O O . THR A 1 252 ? 36.418 -6.151 -4.655 1.00 44.94 252 THR A O 1
#

Mean predicted aligned error: 15.97 Å

Solvent-accessible surface area (backbone atoms only — not comparable to full-atom values): 15877 Å² total; per-residue (Å²): 137,88,79,89,80,87,84,81,82,89,86,80,88,87,76,88,81,85,83,80,87,86,80,92,80,91,79,89,84,81,91,80,88,85,88,86,87,88,83,90,86,86,86,87,84,85,88,84,89,86,84,87,88,87,88,85,84,90,73,89,80,75,78,80,69,78,73,67,87,66,73,72,81,62,60,94,87,49,56,86,77,38,69,63,48,60,50,46,47,43,62,69,73,43,46,56,58,49,66,73,46,32,59,30,88,88,55,52,46,51,58,84,34,64,45,98,84,56,42,76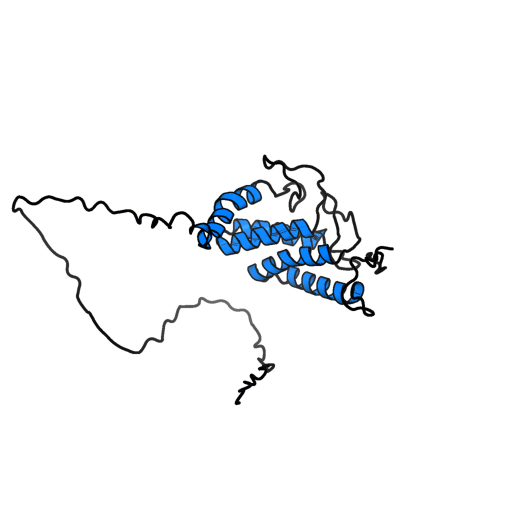,40,84,70,62,52,34,37,44,32,60,42,16,49,49,14,29,53,24,32,50,48,17,76,75,66,74,44,62,73,32,40,53,54,17,45,49,27,48,51,42,41,67,74,43,32,50,36,90,88,67,55,45,48,34,54,26,22,35,51,80,42,48,80,67,35,65,41,33,37,50,65,48,47,52,41,29,37,52,9,42,49,48,37,25,74,74,68,67,46,60,71,51,48,55,51,41,55,49,36,54,51,48,46,63,72,75,27,48,34,89,88,80,57,67,66,41,57,32,34,38,67,88,70,46,78,79,46,85,82,74,83,130